Protein AF-A0AAE0GNF4-F1 (afdb_monomer)

Organism: NCBI:txid36881

Solvent-accessible surface area (backbone atoms only — not comparable to full-atom values): 17653 Å² total; per-residue (Å²): 91,49,76,37,57,42,90,90,81,60,50,78,76,44,74,46,75,64,83,35,59,54,69,28,56,73,31,73,40,87,87,81,60,30,36,34,39,32,9,52,62,24,28,38,35,37,24,39,71,68,63,48,96,100,38,68,60,40,78,76,46,75,44,81,45,94,27,28,16,41,15,29,55,25,67,38,73,96,74,46,28,41,31,45,22,10,51,64,9,40,42,38,36,30,38,56,53,53,71,73,76,72,91,66,98,71,76,98,83,71,84,74,88,76,75,74,83,82,57,66,47,78,66,42,78,74,45,76,43,78,55,100,37,35,16,46,8,16,35,42,56,47,95,68,47,38,38,36,39,33,16,53,80,9,38,36,37,32,23,42,81,88,66,47,78,73,44,69,32,81,52,91,28,32,15,52,24,36,65,29,68,66,87,78,69,90,66,63,77,64,88,44,42,36,40,39,30,14,50,61,13,31,40,35,34,25,34,68,84,73,45,48,75,63,50,76,46,78,54,99,37,35,21,49,15,26,44,27,66,35,83,42,74,60,82,94,62,34,27,33,40,36,39,44,36,18,45,77,10,36,42,37,33,28,40,32,56,62,78,72,62,68,78,78,88,70,82,89,77,95,66,88,79,68,65,78,39,82,75,49,72,48,70,55,93,24,38,21,64,48,55,46,46,49,54,95,61,31,38,37,37,46,33,71,64,82,45,77,45,80,46,68,76,70,68,96,84,76,129

pLDDT: mean 85.4, std 17.58, range [32.84, 98.44]

Structure (mmCIF, N/CA/C/O backbone):
data_AF-A0AAE0GNF4-F1
#
_entry.id   AF-A0AAE0GNF4-F1
#
loop_
_atom_site.group_PDB
_atom_site.id
_atom_site.type_symbol
_atom_site.label_atom_id
_atom_site.label_alt_id
_atom_site.label_comp_id
_atom_site.label_asym_id
_atom_site.label_entity_id
_atom_site.label_seq_id
_atom_site.pdbx_PDB_ins_code
_atom_site.Cartn_x
_atom_site.Cartn_y
_atom_site.Cartn_z
_atom_site.occupancy
_atom_site.B_iso_or_equiv
_atom_site.auth_seq_id
_atom_site.auth_comp_id
_atom_site.auth_asym_id
_atom_site.auth_atom_id
_atom_site.pdbx_PDB_model_num
ATOM 1 N N . ASN A 1 1 ? -19.184 4.276 1.973 1.00 85.12 1 ASN A N 1
ATOM 2 C CA . ASN A 1 1 ? -19.910 3.109 2.520 1.00 85.12 1 ASN A CA 1
ATOM 3 C C . ASN A 1 1 ? -18.983 1.917 2.549 1.00 85.12 1 ASN A C 1
ATOM 5 O O . ASN A 1 1 ? -18.191 1.770 1.628 1.00 85.12 1 ASN A O 1
ATOM 9 N N . VAL A 1 2 ? -19.100 1.092 3.582 1.00 88.81 2 VAL A N 1
ATOM 10 C CA . VAL A 1 2 ? -18.529 -0.257 3.648 1.00 88.81 2 VAL A CA 1
ATOM 11 C C . VAL A 1 2 ? -19.690 -1.231 3.549 1.00 88.81 2 VAL A C 1
ATOM 13 O O . VAL A 1 2 ? -20.709 -1.026 4.207 1.00 88.81 2 VAL A O 1
ATOM 16 N N . TYR A 1 3 ? -19.542 -2.252 2.714 1.00 89.81 3 TYR A N 1
ATOM 17 C CA . TYR A 1 3 ? -20.550 -3.281 2.495 1.00 89.81 3 TYR A CA 1
ATOM 18 C C . TYR A 1 3 ? -19.994 -4.628 2.940 1.00 89.81 3 TYR A C 1
ATOM 20 O O . TYR A 1 3 ? -18.835 -4.942 2.670 1.00 89.81 3 TYR A O 1
ATOM 28 N N . VAL A 1 4 ? -20.830 -5.412 3.607 1.00 87.50 4 VAL A N 1
ATOM 29 C CA . VAL A 1 4 ? -20.585 -6.817 3.912 1.00 87.50 4 VAL A CA 1
ATOM 30 C C . VAL A 1 4 ? -21.518 -7.620 3.028 1.00 87.50 4 VAL A C 1
ATOM 32 O O . VAL A 1 4 ? -22.735 -7.451 3.100 1.00 87.50 4 VAL A O 1
ATOM 35 N N . LEU A 1 5 ? -20.931 -8.454 2.178 1.00 88.62 5 LEU A N 1
ATOM 36 C CA . LEU A 1 5 ? -21.651 -9.262 1.205 1.00 88.62 5 LEU A CA 1
ATOM 37 C C . LEU A 1 5 ? -21.555 -10.739 1.587 1.00 88.62 5 LEU A C 1
ATOM 39 O O . LEU A 1 5 ? -20.514 -11.185 2.077 1.00 88.62 5 LEU A O 1
ATOM 43 N N . ALA A 1 6 ? -22.611 -11.502 1.330 1.00 84.25 6 ALA A N 1
ATOM 44 C CA . ALA A 1 6 ? -22.554 -12.952 1.366 1.00 84.25 6 ALA A CA 1
ATOM 45 C C . ALA A 1 6 ? -21.649 -13.451 0.233 1.00 84.25 6 ALA A C 1
ATOM 47 O O . ALA A 1 6 ? -21.806 -13.080 -0.928 1.00 84.25 6 ALA A O 1
ATOM 48 N N . ALA A 1 7 ? -20.681 -14.305 0.564 1.00 83.81 7 ALA A N 1
ATOM 49 C CA . ALA A 1 7 ? -19.730 -14.813 -0.424 1.00 83.81 7 ALA A CA 1
ATOM 50 C C . ALA A 1 7 ? -20.369 -15.774 -1.448 1.00 83.81 7 ALA A C 1
ATOM 52 O O . ALA A 1 7 ? -19.794 -15.988 -2.511 1.00 83.81 7 ALA A O 1
ATOM 53 N N . SER A 1 8 ? -21.525 -16.368 -1.129 1.00 91.06 8 SER A N 1
ATOM 54 C CA . SER A 1 8 ? -22.234 -17.344 -1.969 1.00 91.06 8 SER A CA 1
ATOM 55 C C . SER A 1 8 ? -22.909 -16.728 -3.192 1.00 91.06 8 SER A C 1
ATOM 57 O O . SER A 1 8 ? -22.922 -17.342 -4.255 1.00 91.06 8 SER A O 1
ATOM 59 N N . ASP A 1 9 ? -23.488 -15.543 -3.032 1.00 89.88 9 ASP A N 1
ATOM 60 C CA . ASP A 1 9 ? -24.414 -14.938 -3.999 1.00 89.88 9 ASP A CA 1
ATOM 61 C C . ASP A 1 9 ? -24.254 -13.415 -4.131 1.00 89.88 9 ASP A C 1
ATOM 63 O O . ASP A 1 9 ? -24.817 -12.818 -5.047 1.00 89.88 9 ASP A O 1
ATOM 67 N N . GLY A 1 10 ? -23.459 -12.781 -3.265 1.00 87.19 10 GLY A N 1
ATOM 68 C CA . GLY A 1 10 ? -23.243 -11.339 -3.264 1.00 87.19 10 GLY A CA 1
ATOM 69 C C . GLY A 1 10 ? -24.346 -10.528 -2.582 1.00 87.19 10 GLY A C 1
ATOM 70 O O . GLY A 1 10 ? -24.340 -9.304 -2.721 1.00 87.19 10 GLY A O 1
ATOM 71 N N . GLU A 1 11 ? -25.276 -11.150 -1.848 1.00 91.00 11 GLU A N 1
ATOM 72 C CA . GLU A 1 11 ? -26.312 -10.427 -1.102 1.00 91.00 11 GLU A CA 1
ATOM 73 C C . GLU A 1 11 ? -25.689 -9.467 -0.076 1.00 91.00 11 GLU A C 1
ATOM 75 O O . GLU A 1 11 ? -24.757 -9.821 0.646 1.00 91.00 11 GLU A O 1
ATOM 80 N N . VAL A 1 12 ? -26.214 -8.240 0.025 1.00 91.25 12 VAL A N 1
ATOM 81 C CA . VAL A 1 12 ? -25.773 -7.267 1.035 1.00 91.25 12 VAL A CA 1
ATOM 82 C C . VAL A 1 12 ? -26.329 -7.652 2.406 1.00 91.25 12 VAL A C 1
ATOM 84 O O . VAL A 1 12 ? -27.479 -7.363 2.720 1.00 91.25 12 VAL A O 1
ATOM 87 N N . LEU A 1 13 ? -25.482 -8.236 3.252 1.00 87.00 13 LEU A N 1
ATOM 88 C CA . LEU A 1 13 ? -25.828 -8.617 4.625 1.00 87.00 13 LEU A CA 1
ATOM 89 C C . LEU A 1 13 ? -25.869 -7.411 5.568 1.00 87.00 13 LEU A C 1
ATOM 91 O O . LEU A 1 13 ? -26.679 -7.348 6.491 1.00 87.00 13 LEU A O 1
ATOM 95 N N . TRP A 1 14 ? -24.956 -6.459 5.371 1.00 91.88 14 TRP A N 1
ATOM 96 C CA . TRP A 1 14 ? -24.857 -5.261 6.198 1.00 91.88 14 TRP A CA 1
ATOM 97 C C . TRP A 1 14 ? -24.121 -4.145 5.460 1.00 91.88 14 TRP A C 1
ATOM 99 O O . TRP A 1 14 ? -23.251 -4.396 4.625 1.00 91.88 14 TRP A O 1
ATOM 109 N N . ALA A 1 15 ? -24.441 -2.897 5.789 1.00 91.88 15 ALA A N 1
ATOM 110 C CA . ALA A 1 15 ? -23.739 -1.737 5.267 1.00 91.88 15 ALA A CA 1
ATOM 111 C C . ALA A 1 15 ? -23.530 -0.695 6.365 1.00 91.88 15 ALA A C 1
ATOM 113 O O . ALA A 1 15 ? -24.399 -0.480 7.209 1.00 91.88 15 ALA A O 1
ATOM 114 N N . TYR A 1 16 ? -22.384 -0.019 6.317 1.00 91.19 16 TYR A N 1
ATOM 115 C CA . TYR A 1 16 ? -22.036 1.041 7.253 1.00 91.19 16 TYR A CA 1
ATOM 116 C C . TYR A 1 16 ? -21.543 2.296 6.533 1.00 91.19 16 TYR A C 1
ATOM 118 O O . TYR A 1 16 ? -20.758 2.238 5.578 1.00 91.19 16 TYR A O 1
ATOM 126 N N . HIS A 1 17 ? -22.009 3.453 6.997 1.00 91.94 17 HIS A N 1
ATOM 127 C CA . HIS A 1 17 ? -21.649 4.753 6.448 1.00 91.94 17 HIS A CA 1
ATOM 128 C C . HIS A 1 17 ? -20.628 5.448 7.360 1.00 91.94 17 HIS A C 1
ATOM 130 O O . HIS A 1 17 ? -20.993 5.993 8.393 1.00 91.94 17 HIS A O 1
ATOM 136 N N . LEU A 1 18 ? -19.352 5.481 6.951 1.00 88.69 18 LEU A N 1
ATOM 137 C CA . LEU A 1 18 ? -18.243 6.124 7.686 1.00 88.69 18 LEU A CA 1
ATOM 138 C C . LEU A 1 18 ? -18.231 7.670 7.590 1.00 88.69 18 LEU A C 1
ATOM 140 O O . LEU A 1 18 ? -17.184 8.309 7.724 1.00 88.69 18 LEU A O 1
ATOM 144 N N . GLY A 1 19 ? -19.373 8.283 7.282 1.00 87.75 19 GLY A N 1
ATOM 145 C CA . GLY A 1 19 ? -19.544 9.737 7.198 1.00 87.75 19 GLY A CA 1
ATOM 146 C C . GLY A 1 19 ? -18.890 10.439 6.001 1.00 87.75 19 GLY A C 1
ATOM 147 O O . GLY A 1 19 ? -19.150 11.619 5.806 1.00 87.75 19 GLY A O 1
ATOM 148 N N . ASP A 1 20 ? -18.056 9.759 5.207 1.00 93.31 20 ASP A N 1
ATOM 149 C CA . ASP A 1 20 ? -17.430 10.302 3.991 1.00 93.31 20 ASP A CA 1
ATOM 150 C C . ASP A 1 20 ? -16.948 9.162 3.059 1.00 93.31 20 ASP A C 1
ATOM 152 O O . ASP A 1 20 ? -17.220 7.975 3.288 1.00 93.31 20 ASP A O 1
ATOM 156 N N . GLN A 1 21 ? -16.233 9.512 1.986 1.00 92.81 21 GLN A N 1
ATOM 157 C CA . GLN A 1 21 ? -15.635 8.593 1.027 1.00 92.81 21 GLN A CA 1
ATOM 158 C C . GLN A 1 21 ? -14.653 7.633 1.709 1.00 92.81 21 GLN A C 1
ATOM 160 O O . GLN A 1 21 ? -13.768 8.033 2.464 1.00 92.81 21 GLN A O 1
ATOM 165 N N . VAL A 1 22 ? -14.777 6.352 1.370 1.00 93.06 22 VAL A N 1
ATOM 166 C CA . VAL A 1 22 ? -13.847 5.294 1.773 1.00 93.06 22 VAL A CA 1
ATOM 167 C C . VAL A 1 22 ? -12.995 4.973 0.552 1.00 93.06 22 VAL A C 1
ATOM 169 O O . VAL A 1 22 ? -13.530 4.543 -0.470 1.00 93.06 22 VAL A O 1
ATOM 172 N N . LYS A 1 23 ? -11.693 5.262 0.629 1.00 91.00 23 LYS A N 1
ATOM 173 C CA . LYS A 1 23 ? -10.728 5.027 -0.463 1.00 91.00 23 LYS A CA 1
ATOM 174 C C . LYS A 1 23 ? -9.751 3.893 -0.168 1.00 91.00 23 LYS A C 1
ATOM 176 O O . LYS A 1 23 ? -9.223 3.298 -1.101 1.00 91.00 23 LYS A O 1
ATOM 181 N N . CYS A 1 24 ? -9.534 3.586 1.106 1.00 89.50 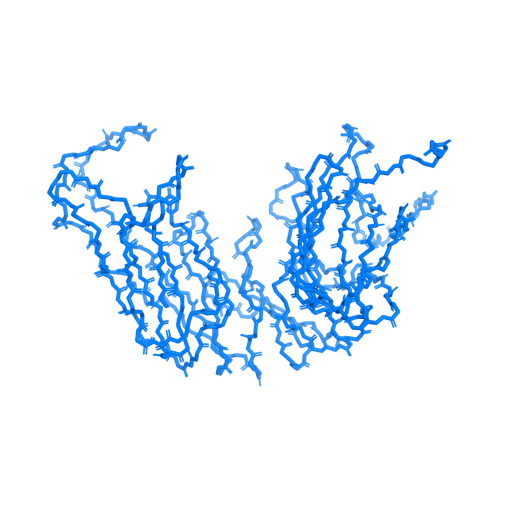24 CYS A N 1
ATOM 182 C CA . CYS A 1 24 ? -8.671 2.495 1.522 1.00 89.50 24 CYS A CA 1
ATOM 183 C C . CYS A 1 24 ? -9.333 1.132 1.286 1.00 89.50 24 CYS A C 1
ATOM 185 O O . CYS A 1 24 ? -10.561 1.010 1.324 1.00 89.50 24 CYS A O 1
ATOM 187 N N . SER A 1 25 ? -8.525 0.081 1.148 1.00 89.94 25 SER A N 1
ATOM 188 C CA . SER A 1 25 ? -9.035 -1.284 1.294 1.00 89.94 25 SER A CA 1
ATOM 189 C C . SER A 1 25 ? -9.292 -1.576 2.779 1.00 89.94 25 SER A C 1
ATOM 191 O O . SER A 1 25 ? -8.454 -1.211 3.610 1.00 89.94 25 SER A O 1
ATOM 193 N N . PRO A 1 26 ? -10.423 -2.210 3.139 1.00 91.25 26 PRO A N 1
ATOM 194 C CA . PRO A 1 26 ? -10.648 -2.659 4.507 1.00 91.25 26 PRO A CA 1
ATOM 195 C C . PRO A 1 26 ? -9.612 -3.721 4.891 1.00 91.25 26 PRO A C 1
ATOM 197 O O . PRO A 1 26 ? -9.236 -4.555 4.068 1.00 91.25 26 PRO A O 1
ATOM 200 N N . ALA A 1 27 ? -9.170 -3.700 6.144 1.00 92.50 27 ALA A N 1
ATOM 201 C CA . ALA A 1 27 ? -8.214 -4.655 6.686 1.00 92.50 27 ALA A CA 1
ATOM 202 C C . ALA A 1 27 ? -8.881 -5.456 7.813 1.00 92.50 27 ALA A C 1
ATOM 204 O O . ALA A 1 27 ? -9.557 -4.881 8.663 1.00 92.50 27 ALA A O 1
ATOM 205 N N . VAL A 1 28 ? -8.722 -6.778 7.817 1.00 90.56 28 VAL A N 1
ATOM 206 C CA . VAL A 1 28 ? -9.358 -7.655 8.811 1.00 90.56 28 VAL A CA 1
ATOM 207 C C . VAL A 1 28 ? -8.381 -7.938 9.947 1.00 90.56 28 VAL A C 1
ATOM 209 O O . VAL A 1 28 ? -7.271 -8.407 9.712 1.00 90.56 28 VAL A O 1
ATOM 212 N N . ASP A 1 29 ? -8.819 -7.657 11.168 1.00 86.94 29 ASP A N 1
ATOM 213 C CA . ASP A 1 29 ? -8.180 -8.067 12.408 1.00 86.94 29 ASP A CA 1
ATOM 214 C C . ASP A 1 29 ? -8.246 -9.605 12.511 1.00 86.94 29 ASP A C 1
ATOM 216 O O . ASP A 1 29 ? -9.339 -10.175 12.556 1.00 86.94 29 ASP A O 1
ATOM 220 N N . PRO A 1 30 ? -7.100 -10.292 12.542 1.00 81.62 30 PRO A N 1
ATOM 221 C CA . PRO A 1 30 ? -7.016 -11.750 12.572 1.00 81.62 30 PRO A CA 1
ATOM 222 C C . PRO A 1 30 ? -7.366 -12.379 13.929 1.00 81.62 30 PRO A C 1
ATOM 224 O O . PRO A 1 30 ? -7.608 -13.582 13.973 1.00 81.62 30 PRO A O 1
ATOM 227 N N . TRP A 1 31 ? -7.349 -11.618 15.029 1.00 83.25 31 TRP A N 1
ATOM 228 C CA . TRP A 1 31 ? -7.645 -12.127 16.373 1.00 83.25 31 TRP A CA 1
ATOM 229 C C . TRP A 1 31 ? -9.138 -12.054 16.655 1.00 83.25 31 TRP A C 1
ATOM 231 O O . TRP A 1 31 ? -9.737 -13.036 17.078 1.00 83.25 31 TRP A O 1
ATOM 241 N N . GLU A 1 32 ? -9.733 -10.889 16.398 1.00 81.19 32 GLU A N 1
ATOM 242 C CA . GLU A 1 32 ? -11.120 -10.599 16.778 1.00 81.19 32 GLU A CA 1
ATOM 243 C C . GLU A 1 32 ? -12.083 -10.591 15.575 1.00 81.19 32 GLU A C 1
ATOM 245 O O . GLU A 1 32 ? -13.295 -10.432 15.744 1.00 81.19 32 GLU A O 1
ATOM 250 N N . GLY A 1 33 ? -11.572 -10.727 14.344 1.00 85.06 33 GLY A N 1
ATOM 251 C CA . GLY A 1 33 ? -12.376 -10.715 13.115 1.00 85.06 33 GLY A CA 1
ATOM 252 C C . GLY A 1 33 ? -12.974 -9.345 12.769 1.00 85.06 33 GLY A C 1
ATOM 253 O O . GLY A 1 33 ? -13.933 -9.256 12.001 1.00 85.06 33 GLY A O 1
ATOM 254 N N . LEU A 1 34 ? -12.452 -8.269 13.360 1.00 90.00 34 LEU A N 1
ATOM 255 C CA . LEU A 1 34 ? -12.946 -6.910 13.155 1.00 90.00 34 LEU A CA 1
ATOM 256 C C . LEU A 1 34 ? -12.419 -6.305 11.859 1.00 90.00 34 LEU A C 1
ATOM 258 O O . LEU A 1 34 ? -11.249 -6.421 11.520 1.00 90.00 34 LEU A O 1
ATOM 262 N N . VAL A 1 35 ? -13.274 -5.586 11.148 1.00 92.56 35 VAL A N 1
ATOM 263 C CA . VAL A 1 35 ? -12.923 -4.907 9.904 1.00 92.56 35 VAL A CA 1
ATOM 264 C C . VAL A 1 35 ? -12.528 -3.468 10.203 1.00 92.56 35 VAL A C 1
ATOM 266 O O . VAL A 1 35 ? -13.359 -2.656 10.605 1.00 92.56 35 VAL A O 1
ATOM 269 N N . TRP A 1 36 ? -11.264 -3.144 9.969 1.00 94.25 36 TRP A N 1
ATOM 270 C CA . TRP A 1 36 ? -10.707 -1.807 10.104 1.00 94.25 36 TRP A CA 1
ATOM 271 C C . TRP A 1 36 ? -10.735 -1.071 8.771 1.00 94.25 36 TRP A C 1
ATOM 273 O O . TRP A 1 36 ? -10.286 -1.584 7.745 1.00 94.25 36 TRP A O 1
ATOM 283 N N . CYS A 1 37 ? -11.262 0.148 8.775 1.00 94.44 37 CYS A N 1
ATOM 284 C CA . CYS A 1 37 ? -11.392 0.953 7.567 1.00 94.44 37 CYS A CA 1
ATOM 285 C C . CYS A 1 37 ? -11.294 2.449 7.865 1.00 94.44 37 CYS A C 1
ATOM 287 O O . CYS A 1 37 ? -11.866 2.966 8.823 1.00 94.44 37 CYS A O 1
ATOM 289 N N . GLY A 1 38 ? -10.530 3.140 7.028 1.00 94.50 38 GLY A N 1
ATOM 290 C CA . GLY A 1 38 ? -10.354 4.581 7.059 1.00 94.50 38 GLY A CA 1
ATOM 291 C C . GLY A 1 38 ? -11.365 5.323 6.191 1.00 94.50 38 GLY A C 1
ATOM 292 O O . GLY A 1 38 ? -11.934 4.778 5.245 1.00 94.50 38 GLY A O 1
ATOM 293 N N . SER A 1 39 ? -11.569 6.597 6.504 1.00 94.88 39 SER A N 1
ATOM 294 C CA . SER A 1 39 ? -12.444 7.492 5.753 1.00 94.88 39 SER A CA 1
ATOM 295 C C . SER A 1 39 ? -11.764 8.828 5.474 1.00 94.88 39 SER A C 1
ATOM 297 O O . SER A 1 39 ? -10.887 9.290 6.215 1.00 94.88 39 SER A O 1
ATOM 299 N N . HIS A 1 40 ? -12.201 9.475 4.395 1.00 95.19 40 HIS A N 1
ATOM 300 C CA . HIS A 1 40 ? -11.815 10.842 4.071 1.00 95.19 40 HIS A CA 1
ATOM 301 C C . HIS A 1 40 ? -12.314 11.862 5.093 1.00 95.19 40 HIS A C 1
ATOM 303 O O . HIS A 1 40 ? -11.658 12.884 5.260 1.00 95.19 40 HIS A O 1
ATOM 309 N N . GLY A 1 41 ? -13.351 11.528 5.865 1.00 95.12 41 GLY A N 1
ATOM 310 C CA . GLY A 1 41 ? -13.885 12.324 6.970 1.00 95.12 41 GLY A CA 1
ATOM 311 C C . GLY A 1 41 ? -13.072 12.206 8.263 1.00 95.12 41 GLY A C 1
ATOM 312 O O . GLY A 1 41 ? -13.664 12.191 9.341 1.00 95.12 41 GLY A O 1
ATOM 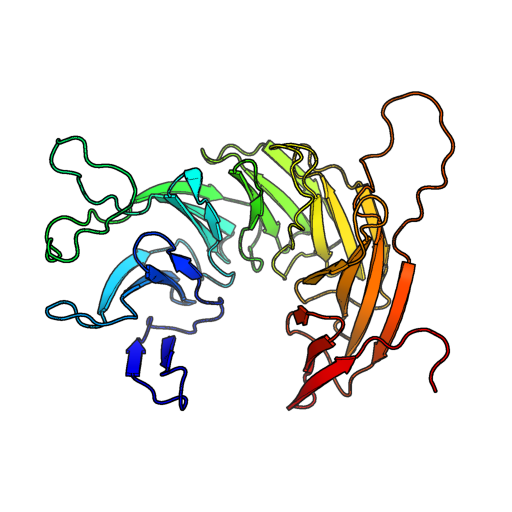313 N N . HIS A 1 42 ? -11.748 12.056 8.137 1.00 95.19 42 HIS A N 1
ATOM 314 C CA . HIS A 1 42 ? -10.743 12.109 9.209 1.00 95.19 42 HIS A CA 1
ATOM 315 C C . HIS A 1 42 ? -10.987 11.122 10.359 1.00 95.19 42 HIS A C 1
ATOM 317 O O . HIS A 1 42 ? -10.940 11.482 11.537 1.00 95.19 42 HIS A O 1
ATOM 323 N N . ARG A 1 43 ? -11.272 9.864 10.013 1.00 94.31 43 ARG A N 1
ATOM 324 C CA . ARG A 1 43 ? -11.507 8.807 10.997 1.00 94.31 43 ARG A CA 1
ATOM 325 C C . ARG A 1 43 ? -11.033 7.450 10.511 1.00 94.31 43 ARG A C 1
ATOM 327 O O . ARG A 1 43 ? -11.016 7.183 9.306 1.00 94.31 43 ARG A O 1
ATOM 334 N N . ILE A 1 44 ? -10.743 6.580 11.468 1.00 94.69 44 ILE A N 1
ATOM 335 C CA . ILE A 1 44 ? -10.686 5.135 11.270 1.00 94.69 44 ILE A CA 1
ATOM 336 C C . ILE A 1 44 ? -11.747 4.463 12.138 1.00 94.69 44 ILE A C 1
ATOM 338 O O . ILE A 1 44 ? -11.953 4.853 13.286 1.00 94.69 44 ILE A O 1
ATOM 342 N N . ALA A 1 45 ? -12.431 3.473 11.576 1.00 93.69 45 ALA A N 1
ATOM 343 C CA . ALA A 1 45 ? -13.462 2.707 12.255 1.00 93.69 45 ALA A CA 1
ATOM 344 C C . ALA A 1 45 ? -13.091 1.225 12.309 1.00 93.69 45 ALA A C 1
ATOM 346 O O . ALA A 1 45 ? -12.476 0.696 11.381 1.00 93.69 45 ALA A O 1
ATOM 347 N N . ALA A 1 46 ? -13.518 0.566 13.381 1.00 93.38 46 ALA A N 1
ATOM 348 C CA . ALA A 1 46 ? -13.432 -0.874 13.568 1.00 93.38 46 ALA A CA 1
ATOM 349 C C . ALA A 1 46 ? -14.848 -1.452 13.649 1.00 93.38 46 ALA A C 1
ATOM 351 O O . ALA A 1 46 ? -15.637 -1.111 14.536 1.00 93.38 46 ALA A O 1
ATOM 352 N N . LEU A 1 47 ? -15.176 -2.318 12.698 1.00 92.31 47 LEU A N 1
ATOM 353 C CA . LEU A 1 47 ? -16.518 -2.836 12.481 1.00 92.31 47 LEU A CA 1
ATOM 354 C C . LEU A 1 47 ? -16.564 -4.326 12.802 1.00 92.31 47 LEU A C 1
ATOM 356 O O . LEU A 1 47 ? -15.720 -5.098 12.355 1.00 92.31 47 LEU A O 1
ATOM 360 N N . ARG A 1 48 ? -17.604 -4.765 13.503 1.00 90.69 48 ARG A N 1
ATOM 361 C CA . ARG A 1 48 ? -17.992 -6.172 13.510 1.00 90.69 48 ARG A CA 1
ATOM 362 C C . ARG A 1 48 ? -18.794 -6.442 12.246 1.00 90.69 48 ARG A C 1
ATOM 364 O O . ARG A 1 48 ? -19.921 -5.967 12.131 1.00 90.69 48 ARG A O 1
ATOM 371 N N . ALA A 1 49 ? -18.195 -7.168 11.309 1.00 86.00 49 ALA A N 1
ATOM 372 C CA . ALA A 1 49 ? -18.816 -7.498 10.028 1.00 86.00 49 ALA A CA 1
ATOM 373 C C . ALA A 1 49 ? -19.543 -8.851 10.039 1.00 86.00 49 ALA A C 1
ATOM 375 O O . ALA A 1 49 ? -20.434 -9.071 9.226 1.00 86.00 49 ALA A O 1
ATOM 376 N N . THR A 1 50 ? -19.188 -9.745 10.962 1.00 84.38 50 THR A N 1
ATOM 377 C CA . THR A 1 50 ? -19.812 -11.059 11.134 1.00 84.38 50 THR A CA 1
ATOM 378 C C . THR A 1 50 ? -20.740 -11.046 12.349 1.00 84.38 50 THR A C 1
ATOM 380 O O . THR A 1 50 ? -20.268 -10.870 13.478 1.00 84.38 50 THR A O 1
ATOM 383 N N . PRO A 1 51 ? -22.059 -11.217 12.155 1.00 83.62 51 PRO A N 1
ATOM 384 C CA . PRO A 1 51 ? -22.988 -11.302 13.266 1.00 83.62 51 PRO A CA 1
ATOM 385 C C . PRO A 1 51 ? -22.888 -12.677 13.938 1.00 83.62 51 PRO A C 1
ATOM 387 O O . PRO A 1 51 ? -22.687 -13.697 13.282 1.00 83.62 51 PRO A O 1
ATOM 390 N N . SER A 1 52 ? -23.081 -12.719 15.252 1.00 83.31 52 SER A N 1
ATOM 391 C CA . SER A 1 52 ? -23.291 -13.952 16.019 1.00 83.31 52 SER A CA 1
ATOM 392 C C . SER A 1 52 ? -24.429 -13.753 17.029 1.00 83.31 52 SER A C 1
ATOM 394 O O . SER A 1 52 ? -24.840 -12.609 17.257 1.00 83.31 52 SER A O 1
ATOM 396 N N . PRO A 1 53 ? -25.020 -14.818 17.608 1.00 83.44 53 PRO A N 1
ATOM 397 C CA . PRO A 1 53 ? -26.117 -14.672 18.566 1.00 83.44 53 PRO A CA 1
ATOM 398 C C . PRO A 1 53 ? -25.759 -13.695 19.699 1.00 83.44 53 PRO A C 1
ATOM 400 O O . PRO A 1 53 ? -24.757 -13.863 20.388 1.00 83.44 53 PRO A O 1
ATOM 403 N N . GLY A 1 54 ? -26.553 -12.629 19.857 1.00 81.88 54 GLY A N 1
ATOM 404 C CA . GLY A 1 54 ? -26.298 -11.557 20.835 1.00 81.88 54 GLY A CA 1
ATOM 405 C C . GLY A 1 54 ? -25.220 -10.533 20.436 1.00 81.88 54 GLY A C 1
ATOM 406 O O . GLY A 1 54 ? -24.898 -9.641 21.219 1.00 81.88 54 GLY A O 1
ATOM 407 N N . ARG A 1 55 ? -24.661 -10.626 19.227 1.00 84.81 55 ARG A N 1
ATOM 408 C CA . ARG A 1 55 ? -23.610 -9.750 18.692 1.00 84.81 55 ARG A CA 1
ATOM 409 C C . ARG A 1 55 ? -23.905 -9.399 17.226 1.00 84.81 55 ARG A C 1
ATOM 411 O O . ARG A 1 55 ? -23.317 -10.003 16.331 1.00 84.81 55 ARG A O 1
ATOM 418 N N . PRO A 1 56 ? -24.790 -8.426 16.957 1.00 87.38 56 PRO A N 1
ATOM 419 C CA . PRO A 1 56 ? -25.072 -8.000 15.590 1.00 87.38 56 PRO A CA 1
ATOM 420 C C . PRO A 1 56 ? -23.859 -7.307 14.955 1.00 87.38 56 PRO A C 1
ATOM 422 O O . PRO A 1 56 ? -22.922 -6.900 15.653 1.00 87.38 56 PRO A O 1
ATOM 425 N N . CYS A 1 57 ? -23.905 -7.134 13.633 1.00 90.62 57 CYS A N 1
ATOM 426 C CA . CYS A 1 57 ? -22.978 -6.247 12.943 1.00 90.62 57 CYS A CA 1
ATOM 427 C C . CYS A 1 57 ? -23.110 -4.828 13.499 1.00 90.62 57 CYS A C 1
ATOM 429 O O . CYS A 1 57 ? -24.219 -4.317 13.670 1.00 90.62 57 CYS A O 1
ATOM 431 N N . ALA A 1 58 ? -21.981 -4.201 13.804 1.00 91.19 58 ALA A N 1
ATOM 432 C CA . ALA A 1 58 ? -21.954 -2.885 14.427 1.00 91.19 58 ALA A CA 1
ATOM 433 C C . ALA A 1 58 ? -20.597 -2.217 14.216 1.00 91.19 58 ALA A C 1
ATOM 435 O O . ALA A 1 58 ? -19.568 -2.890 14.146 1.00 91.19 58 ALA A O 1
ATOM 436 N N . CYS A 1 59 ? -20.581 -0.887 14.194 1.00 91.69 59 CYS A N 1
ATOM 437 C CA . CYS A 1 59 ? -19.352 -0.140 14.425 1.00 91.69 59 CYS A CA 1
ATOM 438 C C . CYS A 1 59 ? -19.045 -0.160 15.924 1.00 91.69 59 CYS A C 1
ATOM 440 O O . CYS A 1 59 ? -19.857 0.307 16.720 1.00 91.69 59 CYS A O 1
ATOM 442 N N . LEU A 1 60 ? -17.907 -0.742 16.311 1.00 91.31 60 LEU A N 1
ATOM 443 C CA . LEU A 1 60 ? -17.527 -0.870 17.720 1.00 91.31 60 LEU A CA 1
ATOM 444 C C . LEU A 1 60 ? -16.749 0.350 18.201 1.00 91.31 60 LEU A C 1
ATOM 446 O O . LEU A 1 60 ? -16.981 0.825 19.309 1.00 91.31 60 LEU A O 1
ATOM 450 N N . TRP A 1 61 ? -15.851 0.862 17.358 1.00 91.50 61 TRP A N 1
ATOM 451 C CA . TRP A 1 61 ? -15.025 2.019 17.678 1.00 91.50 61 TRP A CA 1
ATOM 452 C C . TRP A 1 61 ? -14.836 2.907 16.458 1.00 91.50 61 TRP A C 1
ATOM 454 O O . TRP A 1 61 ? -14.657 2.416 15.343 1.00 91.50 61 TRP A O 1
ATOM 464 N N . GLU A 1 62 ? -14.808 4.211 16.708 1.00 92.31 62 GLU A N 1
ATOM 465 C CA . GLU A 1 62 ? -14.310 5.217 15.779 1.00 92.31 62 GLU A CA 1
ATOM 466 C C . GLU A 1 62 ? -13.224 6.022 16.483 1.00 92.31 62 GLU A C 1
ATOM 468 O O . GLU A 1 62 ? -13.387 6.437 17.632 1.00 92.31 62 GLU A O 1
ATOM 473 N N . LEU A 1 63 ? -12.115 6.241 15.788 1.00 93.31 63 LEU A N 1
ATOM 474 C CA . LEU A 1 63 ? -11.009 7.052 16.270 1.00 93.31 63 LEU A CA 1
ATOM 475 C C . LEU A 1 63 ? -10.780 8.206 15.288 1.00 93.31 63 LEU A C 1
ATOM 477 O O . LEU A 1 63 ? -10.651 7.956 14.083 1.00 93.31 63 LEU A O 1
ATOM 481 N N . PRO A 1 64 ? -10.728 9.462 15.769 1.00 94.44 64 PRO A N 1
ATOM 482 C CA . PRO A 1 64 ? -10.407 10.596 14.919 1.00 94.44 64 PRO A CA 1
ATOM 483 C C . PRO A 1 64 ? -8.942 10.533 14.484 1.00 94.44 64 PRO A C 1
ATOM 485 O O . PRO A 1 64 ? -8.062 10.138 15.250 1.00 94.44 64 PRO A O 1
ATOM 488 N N . THR A 1 65 ? -8.673 10.964 13.258 1.00 95.06 65 THR A N 1
ATOM 489 C CA . THR A 1 65 ? -7.321 11.105 12.715 1.00 95.06 65 THR A CA 1
ATOM 490 C C . THR A 1 65 ? -7.047 12.567 12.374 1.00 95.06 65 THR A C 1
ATOM 492 O O . THR A 1 65 ? -7.957 13.349 12.118 1.00 95.06 65 THR A O 1
ATOM 495 N N . SER A 1 66 ? -5.775 12.967 12.338 1.00 92.81 66 SER A N 1
ATOM 496 C CA . SER A 1 66 ? -5.376 14.347 12.012 1.00 92.81 66 SER A CA 1
ATOM 497 C C . SER A 1 66 ? -5.521 14.711 10.523 1.00 92.81 66 SER A C 1
ATOM 499 O O . SER A 1 66 ? -5.247 15.843 10.134 1.00 92.81 66 SER A O 1
ATOM 501 N N . GLY A 1 67 ? -5.974 13.771 9.687 1.00 95.19 67 GLY A N 1
ATOM 502 C CA . GLY A 1 67 ? -6.287 13.973 8.273 1.00 95.19 67 GLY A CA 1
ATOM 503 C C . GLY A 1 67 ? -6.943 12.742 7.648 1.00 95.19 67 GLY A C 1
ATOM 504 O O . GLY A 1 67 ? -7.092 11.709 8.305 1.00 95.19 67 GLY A O 1
ATOM 505 N N . SER A 1 68 ? -7.329 12.846 6.375 1.00 96.69 68 SER A N 1
ATOM 506 C CA . SER A 1 68 ? -8.008 11.776 5.633 1.00 96.69 68 SER A CA 1
ATOM 507 C C . SER A 1 68 ? -7.174 10.498 5.576 1.00 96.69 68 SER A C 1
ATOM 509 O O . SER A 1 68 ? -5.979 10.547 5.279 1.00 96.69 68 SER A O 1
ATOM 511 N N . VAL A 1 69 ? -7.813 9.355 5.816 1.00 96.69 69 VAL A N 1
ATOM 512 C CA . VAL A 1 69 ? -7.180 8.041 5.673 1.00 96.69 69 VAL A CA 1
ATOM 513 C C . VAL A 1 69 ? -7.448 7.532 4.259 1.00 96.69 69 VAL A C 1
ATOM 515 O O . VAL A 1 69 ? -8.573 7.158 3.925 1.00 96.69 69 VAL A O 1
ATOM 518 N N . PHE A 1 70 ? -6.413 7.568 3.421 1.00 94.81 70 PHE A N 1
ATOM 519 C CA . PHE A 1 70 ? -6.479 7.112 2.030 1.00 94.81 70 PHE A CA 1
ATOM 520 C C . PHE A 1 70 ? -5.910 5.697 1.874 1.00 94.81 70 PHE A C 1
ATOM 522 O O . PHE A 1 70 ? -6.533 4.845 1.246 1.00 94.81 70 PHE A O 1
ATOM 529 N N . GLY A 1 71 ? -4.735 5.447 2.458 1.00 92.25 71 GLY A N 1
ATOM 530 C CA . GLY A 1 71 ? -4.057 4.155 2.399 1.00 92.25 71 GLY A CA 1
ATOM 531 C C . GLY A 1 71 ? -4.699 3.093 3.297 1.00 92.25 71 GLY A C 1
ATOM 532 O O . GLY A 1 71 ? -5.289 3.406 4.332 1.00 92.25 71 GLY A O 1
ATOM 533 N N . SER A 1 72 ? -4.573 1.824 2.904 1.00 94.06 72 SER A N 1
ATOM 534 C CA . SER A 1 72 ? -5.056 0.673 3.680 1.00 94.06 72 SER A CA 1
ATOM 535 C C . SER A 1 72 ? -4.318 0.539 5.021 1.00 94.06 72 SER A C 1
ATOM 537 O O . SER A 1 72 ? -3.092 0.678 5.032 1.00 94.06 72 SER A O 1
ATOM 539 N N . PRO A 1 73 ? -5.018 0.260 6.139 1.00 95.69 73 PRO A N 1
ATOM 540 C CA . PRO A 1 73 ? -4.373 -0.034 7.418 1.00 95.69 73 PRO A CA 1
ATOM 541 C C . PRO A 1 73 ? -3.488 -1.285 7.340 1.00 95.69 73 PRO A C 1
ATOM 543 O O . PRO A 1 73 ? -3.791 -2.211 6.587 1.00 95.69 73 PRO A O 1
ATOM 546 N N . ALA A 1 74 ? -2.428 -1.340 8.149 1.00 95.50 74 ALA A N 1
ATOM 547 C CA . ALA A 1 74 ? -1.528 -2.494 8.217 1.00 95.50 74 ALA A CA 1
ATOM 548 C C . ALA A 1 74 ? -1.419 -3.059 9.630 1.00 95.50 74 ALA A C 1
ATOM 550 O O . ALA A 1 74 ? -1.244 -2.308 10.584 1.00 95.50 74 ALA A O 1
ATOM 551 N N . PHE A 1 75 ? -1.481 -4.382 9.758 1.00 94.06 75 PHE A N 1
ATOM 552 C CA . PHE A 1 75 ? -1.404 -5.068 11.046 1.00 94.06 75 PHE A CA 1
ATOM 553 C C . PHE A 1 75 ? 0.012 -5.575 11.341 1.00 94.06 75 PHE A C 1
ATOM 555 O O . PHE A 1 75 ? 0.644 -6.201 10.492 1.00 94.06 75 PHE A O 1
ATOM 562 N N . ASP A 1 76 ? 0.484 -5.355 12.568 1.00 92.94 76 ASP A N 1
ATOM 563 C CA . ASP A 1 76 ? 1.606 -6.090 13.161 1.00 92.94 76 ASP A CA 1
ATOM 564 C C . ASP A 1 76 ? 1.038 -7.187 14.047 1.00 92.94 76 ASP A C 1
ATOM 566 O O . ASP A 1 76 ? 0.460 -6.920 15.107 1.00 92.94 76 ASP A O 1
ATOM 570 N N . TYR A 1 77 ? 1.193 -8.422 13.564 1.00 87.50 77 TYR A N 1
ATOM 571 C CA . TYR A 1 77 ? 0.591 -9.585 14.186 1.00 87.50 77 TYR A CA 1
ATOM 572 C C . TYR A 1 77 ? 1.143 -9.879 15.585 1.00 87.50 77 TYR A C 1
ATOM 574 O O . TYR A 1 77 ? 0.368 -9.900 16.543 1.00 87.50 77 TYR A O 1
ATOM 582 N N . PRO A 1 78 ? 2.465 -10.046 15.755 1.00 88.00 78 PRO A N 1
ATOM 583 C CA . PRO A 1 78 ? 3.043 -10.280 17.073 1.00 88.00 78 PRO A CA 1
ATOM 584 C C . PRO A 1 78 ? 2.704 -9.210 18.116 1.00 88.00 78 PRO A C 1
ATOM 586 O O . PRO A 1 78 ? 2.575 -9.537 19.293 1.00 88.00 78 PRO A O 1
ATOM 589 N N . ARG A 1 79 ? 2.566 -7.938 17.713 1.00 88.81 79 ARG A N 1
ATOM 590 C CA . ARG A 1 79 ? 2.324 -6.828 18.654 1.00 88.81 79 ARG A CA 1
ATOM 591 C C . ARG A 1 79 ? 0.859 -6.449 18.827 1.00 88.81 79 ARG A C 1
ATOM 593 O O . ARG A 1 79 ? 0.588 -5.557 19.624 1.00 88.81 79 ARG A O 1
ATOM 600 N N . ARG A 1 80 ? -0.066 -7.088 18.099 1.00 91.69 80 ARG A N 1
ATOM 601 C CA . ARG A 1 80 ? -1.496 -6.727 18.063 1.00 91.69 80 ARG A CA 1
ATOM 602 C C . ARG A 1 80 ? -1.697 -5.221 17.857 1.00 91.69 80 ARG A C 1
ATOM 604 O O . ARG A 1 80 ? -2.418 -4.562 18.602 1.00 91.69 80 ARG A O 1
ATOM 611 N N . ARG A 1 81 ? -1.032 -4.671 16.839 1.00 93.44 81 ARG A N 1
ATOM 612 C CA . ARG A 1 81 ? -1.143 -3.255 16.458 1.00 93.44 81 ARG A CA 1
ATOM 613 C C . ARG A 1 81 ? -1.700 -3.109 15.061 1.00 93.44 81 ARG A C 1
ATOM 615 O O . ARG A 1 81 ? -1.385 -3.909 14.183 1.00 93.44 81 ARG A O 1
ATOM 622 N N . VAL A 1 82 ? -2.447 -2.034 14.845 1.00 95.62 82 VAL A N 1
ATOM 623 C CA . VAL A 1 82 ? -2.779 -1.541 13.509 1.00 95.62 82 VAL A CA 1
ATOM 624 C C . VAL A 1 82 ? -2.122 -0.185 13.280 1.00 95.62 82 VAL A C 1
ATOM 626 O O . VAL A 1 82 ? -2.149 0.693 14.144 1.00 95.62 82 VAL A O 1
ATOM 629 N N . TYR A 1 83 ? -1.515 -0.020 12.110 1.00 97.19 83 TYR A N 1
ATOM 630 C CA . TYR A 1 83 ? -0.901 1.220 11.665 1.00 97.19 83 TYR A CA 1
ATOM 631 C C . TYR A 1 83 ? -1.745 1.880 10.590 1.00 97.19 83 TYR A C 1
ATOM 633 O O . TYR A 1 83 ? -2.252 1.222 9.678 1.00 97.19 83 TYR A O 1
ATOM 641 N N . VAL A 1 84 ? -1.861 3.200 10.685 1.00 97.25 84 VAL A N 1
ATOM 642 C CA . VAL A 1 84 ? -2.717 4.009 9.816 1.00 97.25 84 VAL A CA 1
ATOM 643 C C . VAL A 1 84 ? -1.954 5.250 9.403 1.00 97.25 84 VAL A C 1
ATOM 645 O O . VAL A 1 84 ? -1.403 5.940 10.258 1.00 97.25 84 VAL A O 1
ATOM 648 N N . ALA A 1 85 ? -1.944 5.551 8.108 1.00 97.31 85 ALA A N 1
ATOM 649 C CA . ALA A 1 85 ? -1.347 6.773 7.590 1.00 97.31 85 ALA A CA 1
ATOM 650 C C . ALA A 1 85 ? -2.414 7.729 7.046 1.00 97.31 85 ALA A C 1
ATOM 652 O O . ALA A 1 85 ? -3.465 7.298 6.564 1.00 97.31 85 ALA A O 1
ATOM 653 N N . THR A 1 86 ? -2.144 9.031 7.126 1.00 97.19 86 THR A N 1
ATOM 654 C CA . THR A 1 86 ? -3.076 10.078 6.697 1.00 97.19 86 THR A CA 1
ATOM 655 C C . THR A 1 86 ? -2.482 10.980 5.619 1.00 97.19 86 THR A C 1
ATOM 657 O O . THR A 1 86 ? -1.267 11.176 5.515 1.00 97.19 86 THR A O 1
ATOM 660 N N . LEU A 1 87 ? -3.360 11.633 4.855 1.00 96.75 87 LEU A N 1
ATOM 661 C CA . LEU A 1 87 ? -2.978 12.669 3.893 1.00 96.75 87 LEU A CA 1
ATOM 662 C C . LEU A 1 87 ? -2.434 13.947 4.558 1.00 96.75 87 LEU A C 1
ATOM 664 O O . LEU A 1 87 ? -1.858 14.782 3.872 1.00 96.75 87 LEU A O 1
ATOM 668 N N . ALA A 1 88 ? -2.558 14.090 5.882 1.00 96.44 88 ALA A N 1
ATOM 669 C CA . ALA A 1 88 ? -1.895 15.147 6.649 1.00 96.44 88 ALA A CA 1
ATOM 670 C C . ALA A 1 88 ? -0.457 14.770 7.067 1.00 96.44 88 ALA A C 1
ATOM 672 O O . ALA A 1 88 ? 0.186 15.517 7.802 1.00 96.44 88 ALA A O 1
ATOM 673 N N . GLY A 1 89 ? 0.040 13.607 6.630 1.00 95.75 89 GLY A N 1
ATOM 674 C CA . GLY A 1 89 ? 1.377 13.122 6.963 1.00 95.75 89 GLY A CA 1
ATOM 675 C C . GLY A 1 89 ? 1.486 12.551 8.377 1.00 95.75 89 GLY A C 1
ATOM 676 O O . GLY A 1 89 ? 2.577 12.534 8.936 1.00 95.75 89 GLY A O 1
ATOM 677 N N . ALA A 1 90 ? 0.387 12.098 8.987 1.00 97.12 90 ALA A N 1
ATOM 678 C CA . ALA A 1 90 ? 0.449 11.381 10.259 1.00 97.12 90 ALA A CA 1
ATOM 679 C C . ALA A 1 90 ? 0.527 9.867 10.033 1.00 97.12 90 ALA A C 1
ATOM 681 O O . ALA A 1 90 ? -0.184 9.335 9.186 1.00 97.12 90 ALA A O 1
ATOM 682 N N . LEU A 1 91 ? 1.357 9.187 10.822 1.00 98.00 91 LEU A N 1
ATOM 683 C CA . LEU A 1 91 ? 1.410 7.738 10.987 1.00 98.00 91 LEU A CA 1
ATOM 684 C C . LEU A 1 91 ? 1.035 7.419 12.435 1.00 98.00 91 LEU A C 1
ATOM 686 O O . LEU A 1 91 ? 1.741 7.816 13.364 1.00 98.00 91 LEU A O 1
ATOM 690 N N . LEU A 1 92 ? -0.076 6.719 12.619 1.00 97.75 92 LEU A N 1
ATOM 691 C CA . LEU A 1 92 ? -0.585 6.299 13.915 1.00 97.75 92 LEU A CA 1
ATOM 692 C C . LEU A 1 92 ? -0.290 4.819 14.117 1.00 97.75 92 LEU A C 1
ATOM 694 O O . LEU A 1 92 ? -0.445 4.030 13.185 1.00 97.75 92 LEU A O 1
ATOM 698 N N . ALA A 1 93 ? 0.062 4.452 15.343 1.00 97.25 93 ALA A N 1
ATOM 699 C CA . ALA A 1 93 ? 0.012 3.083 15.827 1.00 97.25 93 ALA A CA 1
ATOM 700 C C . ALA A 1 93 ? -1.085 2.964 16.872 1.00 97.25 93 ALA A C 1
ATOM 702 O O . ALA A 1 93 ? -1.121 3.731 17.835 1.00 97.25 93 ALA A O 1
ATOM 703 N N . ILE A 1 94 ? -1.973 2.001 16.675 1.00 95.56 94 ILE A N 1
ATOM 704 C CA . ILE A 1 94 ? -3.127 1.773 17.531 1.00 95.56 94 ILE A CA 1
ATOM 705 C C . ILE A 1 94 ? -2.984 0.370 18.112 1.00 95.56 94 ILE A C 1
ATOM 707 O O . ILE A 1 94 ? -2.950 -0.612 17.367 1.00 95.56 94 ILE A O 1
ATOM 711 N N . ASP A 1 95 ? -2.872 0.293 19.435 1.00 92.62 95 ASP A N 1
ATOM 712 C CA . ASP A 1 95 ? -2.908 -0.967 20.170 1.00 92.62 95 ASP A CA 1
ATOM 713 C C . ASP A 1 95 ? -4.334 -1.518 20.115 1.00 92.62 95 ASP A C 1
ATOM 715 O O . ASP A 1 95 ? -5.303 -0.823 20.445 1.00 92.62 95 ASP A O 1
ATOM 719 N N . LEU A 1 96 ? -4.462 -2.762 19.657 1.00 88.19 96 LEU A N 1
ATOM 720 C CA . LEU A 1 96 ? -5.746 -3.441 19.581 1.00 88.19 96 LEU A CA 1
ATOM 721 C C . LEU A 1 96 ? -6.167 -3.933 20.967 1.00 88.19 96 LEU A C 1
ATOM 723 O O . LEU A 1 96 ? -5.346 -4.282 21.817 1.00 88.19 96 LEU A O 1
ATOM 727 N N . ALA A 1 97 ? -7.479 -3.966 21.172 1.00 71.38 97 ALA A N 1
ATOM 728 C CA . ALA A 1 97 ? -8.102 -4.453 22.388 1.00 71.38 97 ALA A CA 1
ATOM 729 C C . ALA A 1 97 ? -7.653 -5.879 22.740 1.00 71.38 97 ALA A C 1
ATOM 731 O O . ALA A 1 97 ? -7.648 -6.763 21.885 1.00 71.38 97 ALA A O 1
ATOM 732 N N . MET A 1 98 ? -7.346 -6.118 24.015 1.00 63.28 98 MET A N 1
ATOM 733 C CA . MET A 1 98 ? -7.190 -7.465 24.568 1.00 63.28 98 MET A CA 1
ATOM 734 C C . MET A 1 98 ? -8.498 -7.859 25.263 1.00 63.28 98 MET A C 1
ATOM 736 O O . MET A 1 98 ? -9.051 -7.058 26.024 1.00 63.28 98 MET A O 1
ATOM 740 N N . GLN A 1 99 ? -8.972 -9.092 25.072 1.00 56.38 99 GLN A N 1
ATOM 741 C CA . GLN A 1 99 ? -9.832 -9.701 26.086 1.00 56.38 99 GLN A CA 1
ATOM 742 C C . GLN A 1 99 ? -8.981 -9.914 27.345 1.00 56.38 99 GLN A C 1
ATOM 744 O O . GLN A 1 99 ? -7.853 -10.400 27.261 1.00 56.38 99 GLN A O 1
ATOM 749 N N . ARG A 1 100 ? -9.481 -9.525 28.524 1.00 49.12 100 ARG A N 1
ATOM 750 C CA . ARG A 1 100 ? -8.859 -9.975 29.773 1.00 49.12 100 ARG A CA 1
ATOM 751 C C . ARG A 1 100 ? -9.141 -11.463 29.926 1.00 49.12 100 ARG A C 1
ATOM 753 O O . ARG A 1 100 ? -10.271 -11.829 30.259 1.00 49.12 100 ARG A O 1
ATOM 760 N N . ASP A 1 101 ? -8.111 -12.283 29.766 1.00 45.56 101 ASP A N 1
ATOM 761 C CA . ASP A 1 101 ? -8.125 -13.620 30.343 1.00 45.56 101 ASP A CA 1
ATOM 762 C C . ASP A 1 101 ? -8.321 -13.452 31.850 1.00 45.56 101 ASP A C 1
ATOM 764 O O . ASP A 1 101 ? -7.535 -12.802 32.548 1.00 45.56 101 ASP A O 1
ATOM 768 N N . HIS A 1 102 ? -9.435 -13.972 32.354 1.00 43.97 102 HIS A N 1
ATOM 769 C CA . HIS A 1 102 ? -9.593 -14.153 33.786 1.00 43.97 102 HIS A CA 1
ATOM 770 C C . HIS A 1 102 ? -8.536 -15.184 34.180 1.00 43.97 102 HIS A C 1
ATOM 772 O O . HIS A 1 102 ? -8.56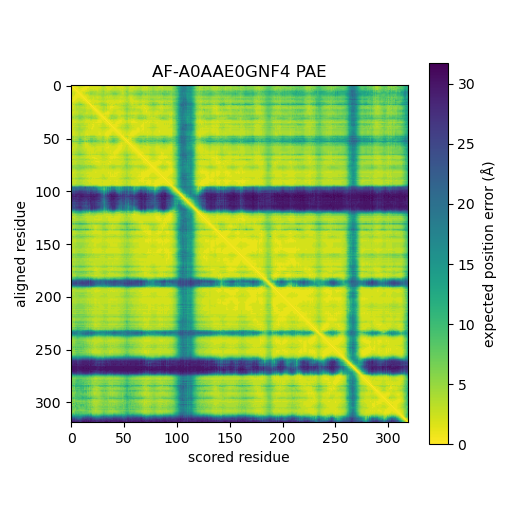7 -16.297 33.668 1.00 43.97 102 HIS A O 1
ATOM 778 N N . GLY A 1 103 ? -7.564 -14.779 35.003 1.00 40.94 103 GLY A N 1
ATOM 779 C CA . GLY A 1 103 ? -6.380 -15.576 35.327 1.00 40.94 103 GLY A CA 1
ATOM 780 C C . GLY A 1 103 ? -6.693 -17.055 35.564 1.00 40.94 103 GLY A C 1
ATOM 781 O O . GLY A 1 103 ? -7.404 -17.404 36.503 1.00 40.94 103 GLY A O 1
ATOM 782 N N . GLY A 1 104 ? -6.144 -17.901 34.700 1.00 36.50 104 GLY A N 1
ATOM 783 C CA . GLY A 1 104 ? -6.262 -19.350 34.753 1.00 36.50 104 GLY A CA 1
ATOM 784 C C . GLY A 1 104 ? -5.680 -19.943 33.479 1.00 36.50 104 GLY A C 1
ATOM 785 O O . GLY A 1 104 ? -6.193 -19.698 32.392 1.00 36.50 104 GLY A O 1
ATOM 786 N N . GLU A 1 105 ? -4.575 -20.672 33.614 1.00 42.81 105 GLU A N 1
ATOM 787 C CA . GLU A 1 105 ? -3.902 -21.387 32.531 1.00 42.81 105 GLU A CA 1
ATOM 788 C C . GLU A 1 105 ? -4.912 -22.163 31.673 1.00 42.81 105 GLU A C 1
ATOM 790 O O . GLU A 1 105 ? -5.470 -23.168 32.107 1.00 42.81 105 GLU A O 1
ATOM 795 N N . THR A 1 106 ? -5.132 -21.722 30.436 1.00 36.62 106 THR A N 1
ATOM 796 C CA . THR A 1 106 ? -5.745 -22.554 29.400 1.00 36.62 106 THR A CA 1
ATOM 797 C C . THR A 1 106 ? -4.987 -22.368 28.093 1.00 36.62 106 THR A C 1
ATOM 799 O O . THR A 1 106 ? -4.536 -21.281 27.737 1.00 36.62 106 THR A O 1
ATOM 802 N N . SER A 1 107 ? -4.732 -23.497 27.441 1.00 32.88 107 SER A N 1
ATOM 803 C CA . SER A 1 107 ? -3.878 -23.633 26.266 1.00 32.88 107 SER A CA 1
ATOM 804 C C . SER A 1 107 ? -4.351 -22.778 25.078 1.00 32.88 107 SER A C 1
ATOM 806 O O . SER A 1 107 ? -5.554 -22.574 24.909 1.00 32.88 107 SER A O 1
ATOM 808 N N . PRO A 1 108 ? -3.437 -22.341 24.189 1.00 37.53 108 PRO A N 1
ATOM 809 C CA . PRO A 1 108 ? -3.805 -21.577 23.004 1.00 37.53 108 PRO A CA 1
ATOM 810 C C . PRO A 1 108 ? -4.497 -22.510 22.000 1.00 37.53 108 PRO A C 1
ATOM 812 O O . PRO A 1 108 ? -3.839 -23.292 21.316 1.00 37.53 108 PRO A O 1
ATOM 815 N N . GLY A 1 109 ? -5.829 -22.476 21.933 1.00 33.62 109 GLY A N 1
ATOM 816 C CA . GLY A 1 109 ? -6.556 -23.315 20.974 1.00 33.62 109 GLY A CA 1
ATOM 817 C C . GLY A 1 109 ? -8.083 -23.296 21.016 1.00 33.62 109 GLY A C 1
ATOM 818 O O . GLY A 1 109 ? -8.695 -23.795 20.077 1.00 33.62 109 GLY A O 1
ATOM 819 N N . ALA A 1 110 ? -8.721 -22.713 22.030 1.00 32.84 110 ALA A N 1
ATOM 820 C CA . ALA A 1 110 ? -10.178 -22.622 22.081 1.00 32.84 110 ALA A CA 1
ATOM 821 C C . ALA A 1 110 ? -10.605 -21.174 22.334 1.00 32.84 110 ALA A C 1
ATOM 823 O O . ALA A 1 110 ? -10.440 -20.651 23.430 1.00 32.84 110 ALA A O 1
ATOM 824 N N . LEU A 1 111 ? -11.145 -20.522 21.302 1.00 40.28 111 LEU A N 1
ATOM 825 C CA . LEU A 1 111 ? -11.905 -19.288 21.473 1.00 40.28 111 LEU A CA 1
ATOM 826 C C . LEU A 1 111 ? -13.173 -19.641 22.249 1.00 40.28 111 LEU A C 1
ATOM 828 O O . LEU A 1 111 ? -14.073 -20.293 21.715 1.00 40.28 111 LEU A O 1
ATOM 832 N N . ASP A 1 112 ? -13.233 -19.231 23.510 1.00 34.22 112 ASP A N 1
ATOM 833 C CA . ASP A 1 112 ? -14.401 -19.440 24.352 1.00 34.22 112 ASP A CA 1
ATOM 834 C C . ASP A 1 112 ? -15.535 -18.517 23.863 1.00 34.22 112 ASP A C 1
ATOM 836 O O . ASP A 1 112 ? -15.623 -17.332 24.197 1.00 34.22 112 ASP A O 1
ATOM 840 N N . MET A 1 113 ? -16.402 -19.053 22.995 1.00 43.12 113 MET A N 1
ATOM 841 C CA . MET A 1 113 ? -17.484 -18.323 22.310 1.00 43.12 113 MET A CA 1
ATOM 842 C C . MET A 1 113 ? -18.613 -17.824 23.239 1.00 43.12 113 MET A C 1
ATOM 844 O O . MET A 1 113 ? -19.622 -17.306 22.758 1.00 43.12 113 MET A O 1
ATOM 848 N N . GLN A 1 114 ? -18.482 -17.946 24.563 1.00 36.69 114 GLN A N 1
ATOM 849 C CA . GLN A 1 114 ? -19.545 -17.628 25.527 1.00 36.69 114 GLN A CA 1
ATOM 850 C C . GLN A 1 114 ? -19.323 -16.338 26.334 1.00 36.69 114 GLN A C 1
ATOM 852 O O . GLN A 1 114 ? -20.241 -15.885 27.018 1.00 36.69 114 GLN A O 1
ATOM 857 N N . SER A 1 115 ? -18.181 -15.654 26.207 1.00 41.62 115 SER A N 1
ATOM 858 C CA . SER A 1 115 ? -17.916 -14.405 26.943 1.00 41.62 115 SER A CA 1
ATOM 859 C C . SER A 1 115 ? -18.510 -13.175 26.242 1.00 41.62 115 SER A C 1
ATOM 861 O O . SER A 1 115 ? -17.806 -12.368 25.639 1.00 41.62 115 SER A O 1
ATOM 863 N N . GLY A 1 116 ? -19.839 -13.032 26.260 1.00 41.56 116 GLY A N 1
ATOM 864 C CA . GLY A 1 116 ? -20.574 -11.909 25.664 1.00 41.56 116 GLY A CA 1
ATOM 865 C C . GLY A 1 116 ? -19.967 -10.532 25.967 1.00 41.56 116 GLY A C 1
ATOM 866 O O . GLY A 1 116 ? -20.0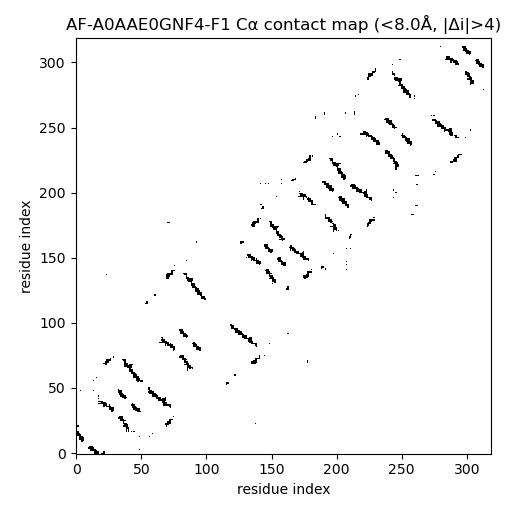22 -10.108 27.106 1.00 41.56 116 GLY A O 1
ATOM 867 N N . GLY A 1 117 ? -19.411 -9.865 24.942 1.00 45.75 117 GLY A N 1
ATOM 868 C CA . GLY A 1 117 ? -19.222 -8.416 24.702 1.00 45.75 117 GLY A CA 1
ATOM 869 C C . GLY A 1 117 ? -18.684 -7.462 25.786 1.00 45.75 117 GLY A C 1
ATOM 870 O O . GLY A 1 117 ? -18.276 -6.360 25.439 1.00 45.75 117 GLY A O 1
ATOM 871 N N . ALA A 1 118 ? -18.659 -7.840 27.058 1.00 45.88 118 ALA A N 1
ATOM 872 C CA . ALA A 1 118 ? -18.534 -6.955 28.212 1.00 45.88 118 ALA A CA 1
ATOM 873 C C . ALA A 1 118 ? -17.087 -6.787 28.712 1.00 45.88 118 ALA A C 1
ATOM 875 O O . ALA A 1 118 ? -16.867 -6.182 29.755 1.00 45.88 118 ALA A O 1
ATOM 876 N N . GLY A 1 119 ? -16.098 -7.306 27.976 1.00 56.94 119 GLY A N 1
ATOM 877 C CA . GLY A 1 119 ? -14.687 -7.297 28.387 1.00 56.94 119 GLY A CA 1
ATOM 878 C C . GLY A 1 119 ? -13.697 -6.773 27.346 1.00 56.94 119 GLY A C 1
ATOM 879 O O . GLY A 1 119 ? -12.496 -6.862 27.578 1.00 56.94 119 GLY A O 1
ATOM 880 N N . MET A 1 120 ? -14.166 -6.263 26.204 1.00 66.25 120 MET A N 1
ATOM 881 C CA . MET A 1 120 ? -13.287 -5.771 25.140 1.00 66.25 120 MET A CA 1
ATOM 882 C C . MET A 1 120 ? -12.863 -4.331 25.450 1.00 66.25 120 MET A C 1
ATOM 884 O O . MET A 1 120 ? -13.695 -3.423 25.437 1.00 66.25 120 MET A O 1
ATOM 888 N N . GLN A 1 121 ? -11.584 -4.117 25.758 1.00 75.88 121 GLN A N 1
ATOM 889 C CA . GLN A 1 121 ? -11.066 -2.769 26.000 1.00 75.88 121 GLN A CA 1
ATOM 890 C C . GLN A 1 121 ? -11.122 -1.930 24.712 1.00 75.88 121 GLN A C 1
ATOM 892 O O . GLN A 1 121 ? -11.049 -2.470 23.618 1.00 75.88 121 GLN A O 1
A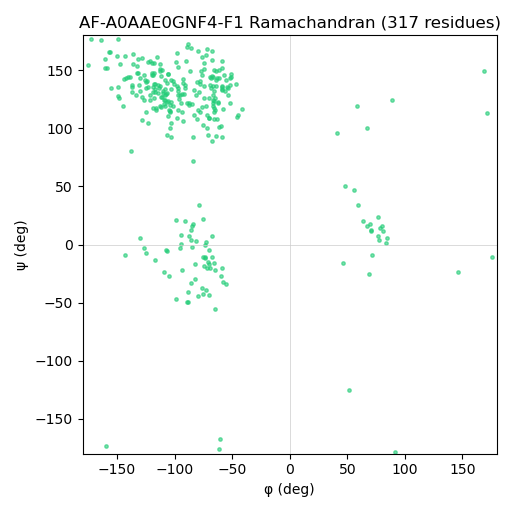TOM 897 N N . ALA A 1 122 ? -11.279 -0.609 24.803 1.00 83.81 122 ALA A N 1
ATOM 898 C CA . ALA A 1 122 ? -11.208 0.229 23.606 1.00 83.81 122 ALA A CA 1
ATOM 899 C C . ALA A 1 122 ? -9.769 0.253 23.049 1.00 83.81 122 ALA A C 1
ATOM 901 O O . ALA A 1 122 ? -8.826 0.278 23.846 1.00 83.81 122 ALA A O 1
ATOM 902 N N . PRO A 1 123 ? -9.583 0.274 21.716 1.00 89.88 123 PRO A N 1
ATOM 903 C CA . PRO A 1 123 ? -8.270 0.471 21.117 1.00 89.88 123 PRO A CA 1
ATOM 904 C C . PRO A 1 123 ? -7.705 1.839 21.508 1.00 89.88 123 PRO A C 1
ATOM 906 O O . PRO A 1 123 ? -8.439 2.829 21.588 1.00 89.88 123 PRO A O 1
ATOM 909 N N . THR A 1 124 ? -6.394 1.907 21.728 1.00 92.06 124 THR A N 1
ATOM 910 C CA . THR A 1 124 ? -5.711 3.138 22.152 1.00 92.06 124 THR A CA 1
ATOM 911 C C . THR A 1 124 ? -4.593 3.505 21.195 1.00 92.06 124 THR A C 1
ATOM 913 O O . THR A 1 124 ? -3.854 2.641 20.731 1.00 92.06 124 THR A O 1
ATOM 916 N N . VAL A 1 125 ? -4.429 4.800 20.920 1.00 95.00 125 VAL A N 1
ATOM 917 C CA . VAL A 1 125 ? -3.291 5.292 20.135 1.00 95.00 125 VAL A CA 1
ATOM 918 C C . VAL A 1 125 ? -2.024 5.145 20.977 1.00 95.00 125 VAL A C 1
ATOM 920 O O . VAL A 1 125 ? -1.836 5.871 21.950 1.00 95.00 125 VAL A O 1
ATOM 923 N N . ALA A 1 126 ? -1.163 4.203 20.598 1.00 95.56 126 ALA A N 1
ATOM 924 C CA . ALA A 1 126 ? 0.118 3.955 21.249 1.00 95.56 126 ALA A CA 1
ATOM 925 C C . ALA A 1 126 ? 1.096 5.105 20.979 1.00 95.56 126 ALA A C 1
ATOM 927 O O . ALA A 1 126 ? 1.805 5.568 21.872 1.00 95.56 126 ALA A O 1
ATOM 928 N N . TRP A 1 127 ? 1.130 5.574 19.729 1.00 97.25 127 TRP A N 1
ATOM 929 C CA . TRP A 1 127 ? 1.906 6.738 19.319 1.00 97.25 127 TRP A CA 1
ATOM 930 C C . TRP A 1 127 ? 1.404 7.317 17.994 1.00 97.25 127 TRP A C 1
ATOM 932 O O . TRP A 1 127 ? 0.789 6.633 17.177 1.00 97.25 127 TRP A O 1
ATOM 942 N N . GLU A 1 128 ? 1.743 8.587 17.765 1.00 97.44 128 GLU A N 1
ATOM 943 C CA . GLU A 1 128 ? 1.616 9.271 16.477 1.00 97.44 128 GLU A CA 1
ATOM 944 C C . GLU A 1 128 ? 2.980 9.846 16.070 1.00 97.44 128 GLU A C 1
ATOM 946 O O . GLU A 1 128 ? 3.747 10.373 16.892 1.00 97.44 128 GLU A O 1
ATOM 951 N N . ARG A 1 129 ? 3.299 9.734 14.780 1.00 97.88 129 ARG A N 1
ATOM 952 C CA . ARG A 1 129 ? 4.467 10.353 14.154 1.00 97.88 129 ARG A CA 1
ATOM 953 C C . ARG A 1 129 ? 4.048 11.163 12.949 1.00 97.88 129 ARG A C 1
ATOM 955 O O . ARG A 1 129 ? 3.125 10.787 12.239 1.00 97.88 129 ARG A O 1
ATOM 962 N N . ARG A 1 130 ? 4.756 12.266 12.714 1.00 96.75 130 ARG A N 1
ATOM 963 C CA . ARG A 1 130 ? 4.565 13.089 11.523 1.00 96.75 130 ARG A CA 1
ATOM 964 C C . ARG A 1 130 ? 5.717 12.904 10.554 1.00 96.75 130 ARG A C 1
ATOM 966 O O . ARG A 1 130 ? 6.879 12.994 10.946 1.00 96.75 130 ARG A O 1
ATOM 973 N N . VAL A 1 131 ? 5.367 12.655 9.302 1.00 95.56 131 VAL A N 1
ATOM 974 C CA . VAL A 1 131 ? 6.253 12.715 8.141 1.00 95.56 131 VAL A CA 1
ATOM 975 C C . VAL A 1 131 ? 6.087 14.067 7.441 1.00 95.56 131 VAL A C 1
ATOM 977 O O . VAL A 1 131 ? 5.141 14.808 7.705 1.00 95.56 131 VAL A O 1
ATOM 980 N N . SER A 1 132 ? 7.032 14.416 6.569 1.00 89.50 132 SER A N 1
ATOM 981 C CA . SER A 1 132 ? 7.098 15.726 5.906 1.00 89.50 132 SER A CA 1
ATOM 982 C C . SER A 1 132 ? 6.053 15.951 4.814 1.00 89.50 132 SER A C 1
ATOM 984 O O . SER A 1 132 ? 5.918 17.079 4.342 1.00 89.50 132 SER A O 1
ATOM 986 N N . ALA A 1 133 ? 5.324 14.913 4.399 1.00 95.88 133 ALA A N 1
ATOM 987 C CA . ALA A 1 133 ? 4.407 14.985 3.271 1.00 95.88 133 ALA A CA 1
ATOM 988 C C . ALA A 1 133 ? 3.213 14.027 3.413 1.00 95.88 133 ALA A C 1
ATOM 990 O O . ALA A 1 133 ? 3.275 13.071 4.190 1.00 95.88 133 ALA A O 1
ATOM 991 N N . PRO A 1 134 ? 2.131 14.253 2.643 1.00 95.88 134 PRO A N 1
ATOM 992 C CA . PRO A 1 134 ? 0.999 13.339 2.572 1.00 95.88 134 PRO A CA 1
ATOM 993 C C . PRO A 1 134 ? 1.406 11.893 2.269 1.00 95.88 134 PRO A C 1
ATOM 995 O O . PRO A 1 134 ? 2.206 11.628 1.364 1.00 95.88 134 PRO A O 1
ATOM 998 N N . ALA A 1 135 ? 0.779 10.954 2.974 1.00 94.69 135 ALA A N 1
ATOM 999 C CA . ALA A 1 135 ? 0.919 9.530 2.721 1.00 94.69 135 ALA A CA 1
ATOM 1000 C C . ALA A 1 135 ? -0.328 8.992 2.007 1.00 94.69 135 ALA A C 1
ATOM 1002 O O . ALA A 1 135 ? -1.364 8.749 2.625 1.00 94.69 135 ALA A O 1
ATOM 1003 N N . PHE A 1 136 ? -0.222 8.817 0.688 1.00 93.19 136 PHE A N 1
ATOM 1004 C CA . PHE A 1 136 ? -1.233 8.103 -0.103 1.00 93.19 136 PHE A CA 1
ATOM 1005 C C . PHE A 1 136 ? -1.029 6.587 -0.020 1.00 93.19 136 PHE A C 1
ATOM 1007 O O . PHE A 1 136 ? -1.994 5.827 -0.076 1.00 93.19 136 PHE A O 1
ATOM 1014 N N . SER A 1 137 ? 0.216 6.138 0.158 1.00 89.12 137 SER A N 1
ATOM 1015 C CA . SER A 1 137 ? 0.490 4.727 0.408 1.00 89.12 137 SER A CA 1
ATOM 1016 C C . SER A 1 137 ? -0.027 4.322 1.793 1.00 89.12 137 SER A C 1
ATOM 1018 O O . SER A 1 137 ? 0.123 5.057 2.771 1.00 89.12 137 SER A O 1
ATOM 1020 N N . GLY A 1 138 ? -0.656 3.148 1.882 1.00 92.50 138 GLY A N 1
ATOM 1021 C CA . GLY A 1 138 ? -0.882 2.516 3.182 1.00 92.50 138 GLY A CA 1
ATOM 1022 C C . GLY A 1 138 ? 0.461 2.096 3.790 1.00 92.50 138 GLY A C 1
ATOM 1023 O O . GLY A 1 138 ? 1.345 1.681 3.029 1.00 92.50 138 GLY A O 1
ATOM 1024 N N . PRO A 1 139 ? 0.642 2.187 5.122 1.00 96.56 139 PRO A N 1
ATOM 1025 C CA . PRO A 1 139 ? 1.842 1.663 5.766 1.00 96.56 139 PRO A CA 1
ATOM 1026 C C . PRO A 1 139 ? 1.986 0.163 5.482 1.00 96.56 139 PRO A C 1
ATOM 1028 O O . PRO A 1 139 ? 1.011 -0.514 5.167 1.00 96.56 139 PRO A O 1
ATOM 1031 N N . GLN A 1 140 ? 3.198 -0.370 5.594 1.00 96.38 140 GLN A N 1
ATOM 1032 C CA . GLN A 1 140 ? 3.471 -1.807 5.516 1.00 96.38 140 GLN A CA 1
ATOM 1033 C C . GLN A 1 140 ? 4.333 -2.229 6.699 1.00 96.38 140 GLN A C 1
ATOM 1035 O O . GLN A 1 140 ? 5.208 -1.479 7.124 1.00 96.38 140 GLN A O 1
ATOM 1040 N N . VAL A 1 141 ? 4.090 -3.424 7.231 1.00 95.06 141 VAL A N 1
ATOM 1041 C CA . VAL A 1 141 ? 4.859 -3.979 8.348 1.00 95.06 141 VAL A CA 1
ATOM 1042 C C . VAL A 1 141 ? 5.715 -5.114 7.814 1.00 95.06 141 VAL A C 1
ATOM 1044 O O . VAL A 1 141 ? 5.197 -6.046 7.201 1.00 95.06 141 VAL A O 1
ATOM 1047 N N . ASP A 1 142 ? 7.024 -5.033 8.024 1.00 93.06 142 ASP A N 1
ATOM 1048 C CA . ASP A 1 142 ? 7.931 -6.117 7.664 1.00 93.06 142 ASP A CA 1
ATOM 1049 C C . ASP A 1 142 ? 7.919 -7.247 8.718 1.00 93.06 142 ASP A C 1
ATOM 1051 O O . ASP A 1 142 ? 7.443 -7.050 9.838 1.00 93.06 142 ASP A O 1
ATOM 1055 N N . PRO A 1 143 ? 8.472 -8.437 8.419 1.00 89.12 143 PRO A N 1
ATOM 1056 C CA . PRO A 1 143 ? 8.500 -9.552 9.372 1.00 89.12 143 PRO A CA 1
ATOM 1057 C C . PRO A 1 143 ? 9.226 -9.261 10.699 1.00 89.12 143 PRO A C 1
ATOM 1059 O O . PRO A 1 143 ? 8.998 -9.953 11.688 1.00 89.12 143 PRO A O 1
ATOM 1062 N N . GLY A 1 144 ? 10.100 -8.250 10.742 1.00 88.56 144 GLY A N 1
ATOM 1063 C CA . GLY A 1 144 ? 10.766 -7.789 11.962 1.00 88.56 144 GLY A CA 1
ATOM 1064 C C . GLY A 1 144 ? 9.944 -6.788 12.785 1.00 88.56 144 GLY A C 1
ATOM 1065 O O . GLY A 1 144 ? 10.393 -6.368 13.854 1.00 88.56 144 GLY A O 1
ATOM 1066 N N . GLY A 1 145 ? 8.755 -6.398 12.317 1.00 91.62 145 GLY A N 1
ATOM 1067 C CA . GLY A 1 145 ? 7.904 -5.384 12.940 1.00 91.62 145 GLY A CA 1
ATOM 1068 C C . GLY A 1 145 ? 8.318 -3.944 12.639 1.00 91.62 145 GLY A C 1
ATOM 1069 O O . GLY A 1 145 ? 7.920 -3.028 13.359 1.00 91.62 145 GLY A O 1
ATOM 1070 N N . LYS A 1 146 ? 9.153 -3.722 11.619 1.00 94.75 146 LYS A N 1
ATOM 1071 C CA . LYS A 1 146 ? 9.459 -2.377 11.129 1.00 94.75 146 LYS A CA 1
ATOM 1072 C C . LYS A 1 146 ? 8.304 -1.888 10.264 1.00 94.75 146 LYS A C 1
ATOM 1074 O O . LYS A 1 146 ? 7.772 -2.639 9.451 1.00 94.75 146 LYS A O 1
ATOM 1079 N N . VAL A 1 147 ? 7.937 -0.622 10.426 1.00 97.31 147 VAL A N 1
ATOM 1080 C CA . VAL A 1 147 ? 6.807 0.000 9.731 1.00 97.31 147 VAL A CA 1
ATOM 1081 C C . VAL A 1 147 ? 7.335 0.915 8.639 1.00 97.31 147 VAL A C 1
ATOM 1083 O O . VAL A 1 147 ? 8.003 1.906 8.932 1.00 97.31 147 VAL A O 1
ATOM 1086 N N . LEU A 1 148 ? 7.038 0.592 7.387 1.00 97.94 148 LEU A N 1
ATOM 1087 C CA . LEU A 1 148 ? 7.458 1.347 6.216 1.00 97.94 148 LEU A CA 1
ATOM 1088 C C . LEU A 1 148 ? 6.316 2.211 5.681 1.00 97.94 148 LEU A C 1
ATOM 1090 O O . LEU A 1 148 ? 5.168 1.769 5.630 1.00 97.94 148 LEU A O 1
ATOM 1094 N N . LEU A 1 149 ? 6.644 3.431 5.253 1.00 98.12 149 LEU A N 1
ATOM 1095 C CA . LEU A 1 149 ? 5.683 4.383 4.701 1.00 98.12 149 LEU A CA 1
ATOM 1096 C C . LEU A 1 149 ? 6.296 5.219 3.574 1.00 98.12 149 LEU A C 1
ATOM 1098 O O . LEU A 1 149 ? 7.252 5.967 3.794 1.00 98.12 149 LEU A O 1
ATOM 1102 N N . GLY A 1 150 ? 5.722 5.117 2.375 1.00 97.44 150 GLY A N 1
ATOM 1103 C CA . GLY A 1 150 ? 6.095 5.931 1.219 1.00 97.44 150 GLY A CA 1
ATOM 1104 C C . GLY A 1 150 ? 5.260 7.208 1.129 1.00 97.44 150 GLY A C 1
ATOM 1105 O O . GLY A 1 150 ? 4.036 7.172 1.280 1.00 97.44 150 GLY A O 1
ATOM 1106 N N . CYS A 1 151 ? 5.916 8.336 0.877 1.00 97.06 151 CYS A N 1
ATOM 1107 C CA . CYS A 1 151 ? 5.280 9.650 0.830 1.00 97.06 151 CYS A CA 1
ATOM 1108 C C . CYS A 1 151 ? 5.354 10.279 -0.572 1.00 97.06 151 CYS A C 1
ATOM 1110 O O . CYS A 1 151 ? 6.172 9.904 -1.420 1.00 97.06 151 CYS A O 1
ATOM 1112 N N . VAL A 1 152 ? 4.495 11.270 -0.823 1.00 96.94 152 VAL A N 1
ATOM 1113 C CA . VAL A 1 152 ? 4.426 11.954 -2.132 1.00 96.94 152 VAL A CA 1
ATOM 1114 C C . VAL A 1 152 ? 5.627 12.848 -2.431 1.00 96.94 152 VAL A C 1
ATOM 1116 O O . VAL A 1 152 ? 5.830 13.223 -3.579 1.00 96.94 152 VAL A O 1
ATOM 1119 N N . ASP A 1 153 ? 6.435 13.177 -1.427 1.00 96.75 153 ASP A N 1
ATOM 1120 C CA . ASP A 1 153 ? 7.705 13.894 -1.581 1.00 96.75 153 ASP A CA 1
ATOM 1121 C C . ASP A 1 153 ? 8.867 12.971 -1.999 1.00 96.75 153 ASP A C 1
ATOM 1123 O O . ASP A 1 153 ? 10.003 13.422 -2.116 1.00 96.75 153 ASP A O 1
ATOM 1127 N N . GLY A 1 154 ? 8.587 11.684 -2.237 1.00 96.81 154 GLY A N 1
ATOM 1128 C CA . GLY A 1 154 ? 9.567 10.683 -2.657 1.00 96.81 154 GLY A CA 1
ATOM 1129 C C . GLY A 1 154 ? 10.364 10.069 -1.509 1.00 96.81 154 GLY A C 1
ATOM 1130 O O . GLY A 1 154 ? 11.209 9.208 -1.748 1.00 96.81 154 GLY A O 1
ATOM 1131 N N . TRP A 1 155 ? 10.095 10.448 -0.259 1.00 98.00 155 TRP A N 1
ATOM 1132 C CA . TRP A 1 155 ? 10.722 9.801 0.886 1.00 98.00 155 TRP A CA 1
ATOM 1133 C C . TRP A 1 155 ? 10.021 8.492 1.248 1.00 98.00 155 TRP A C 1
ATOM 1135 O O . TRP A 1 155 ? 8.811 8.440 1.487 1.00 98.00 155 TRP A O 1
ATOM 1145 N N . LEU A 1 156 ? 10.820 7.436 1.373 1.00 98.25 156 LEU A N 1
ATOM 1146 C CA . LEU A 1 156 ? 10.452 6.216 2.072 1.00 98.25 156 LEU A CA 1
ATOM 1147 C C . LEU A 1 156 ? 10.957 6.294 3.509 1.00 98.25 156 LEU A C 1
ATOM 1149 O O . LEU A 1 156 ? 12.156 6.438 3.739 1.00 98.25 156 LEU A O 1
ATOM 1153 N N . HIS A 1 157 ? 10.050 6.176 4.468 1.00 98.25 157 HIS A N 1
ATOM 1154 C CA . HIS A 1 157 ? 10.361 6.189 5.890 1.00 98.25 157 HIS A CA 1
ATOM 1155 C C . HIS A 1 157 ? 10.251 4.787 6.474 1.00 98.25 157 HIS A C 1
ATOM 1157 O O . HIS A 1 157 ? 9.368 4.025 6.083 1.00 98.25 157 HIS A O 1
ATOM 1163 N N . CYS A 1 158 ? 11.096 4.481 7.456 1.00 97.88 158 CYS A N 1
ATOM 1164 C CA . CYS A 1 158 ? 10.986 3.275 8.261 1.00 97.88 158 CYS A CA 1
ATOM 1165 C C . CYS A 1 158 ? 11.010 3.613 9.746 1.00 97.88 158 CYS A C 1
ATOM 1167 O O . CYS A 1 158 ? 11.946 4.241 10.246 1.00 97.88 158 CYS A O 1
ATOM 1169 N N . PHE A 1 159 ? 10.008 3.129 10.467 1.00 98.25 159 PHE A N 1
ATOM 1170 C CA . PHE A 1 159 ? 9.860 3.293 11.903 1.00 98.25 159 PHE A CA 1
ATOM 1171 C C . PHE A 1 159 ? 10.023 1.949 12.620 1.00 98.25 159 PHE A C 1
ATOM 1173 O O . PHE A 1 159 ? 9.708 0.890 12.079 1.00 98.25 159 PHE A O 1
ATOM 1180 N N . GLY A 1 160 ? 10.536 1.980 13.848 1.00 95.88 160 GLY A N 1
ATOM 1181 C CA . GLY A 1 160 ? 10.413 0.867 14.783 1.00 95.88 160 GLY A CA 1
ATOM 1182 C C . GLY A 1 160 ? 8.983 0.736 15.306 1.00 95.88 160 GLY A C 1
ATOM 1183 O O . GLY A 1 160 ? 8.173 1.654 15.164 1.00 95.88 160 GLY A O 1
ATOM 1184 N N . ALA A 1 161 ? 8.691 -0.382 15.967 1.00 91.62 161 ALA A N 1
ATOM 1185 C CA . ALA A 1 161 ? 7.373 -0.647 16.538 1.00 91.62 161 ALA A CA 1
ATOM 1186 C C . ALA A 1 161 ? 6.941 0.404 17.577 1.00 91.62 161 ALA A C 1
ATOM 1188 O O . ALA A 1 161 ? 5.753 0.653 17.753 1.00 91.62 161 ALA A O 1
ATOM 1189 N N . GLU A 1 162 ? 7.895 1.051 18.244 1.00 94.62 162 GLU A N 1
ATOM 1190 C CA . GLU A 1 162 ? 7.708 2.114 19.239 1.00 94.62 162 GLU A CA 1
ATOM 1191 C C . GLU A 1 162 ? 7.627 3.517 18.596 1.00 94.62 162 GLU A C 1
ATOM 1193 O O . GLU A 1 162 ? 7.646 4.538 19.284 1.00 94.62 162 GLU A O 1
ATOM 1198 N N . GLY A 1 163 ? 7.581 3.589 17.262 1.00 96.44 163 GLY A N 1
ATOM 1199 C CA . GLY A 1 163 ? 7.475 4.837 16.507 1.00 96.44 163 GLY A CA 1
ATOM 1200 C C . GLY A 1 163 ? 8.792 5.601 16.386 1.00 96.44 163 GLY A C 1
ATOM 1201 O O . GLY A 1 163 ? 8.792 6.779 16.035 1.00 96.44 163 GLY A O 1
ATOM 1202 N N . THR A 1 164 ? 9.930 4.984 16.696 1.00 97.62 164 THR A N 1
ATOM 1203 C CA . THR A 1 164 ? 11.251 5.593 16.489 1.00 97.62 164 THR A CA 1
ATOM 1204 C C . THR A 1 164 ? 11.607 5.571 15.003 1.00 97.62 164 THR A C 1
ATOM 1206 O O . THR A 1 164 ? 11.559 4.518 14.373 1.00 97.62 164 THR A O 1
ATOM 1209 N N . LEU A 1 165 ? 11.952 6.719 14.413 1.00 98.25 165 LEU A N 1
ATOM 1210 C CA . LEU A 1 165 ? 12.439 6.760 13.029 1.00 98.25 165 LEU A CA 1
ATOM 1211 C C . LEU A 1 165 ? 13.798 6.047 12.963 1.00 98.25 165 LEU A C 1
ATOM 1213 O O . LEU A 1 165 ? 14.740 6.471 13.628 1.00 98.25 165 LEU A O 1
ATOM 1217 N N . ARG A 1 166 ? 13.892 4.972 12.175 1.00 97.75 166 ARG A N 1
ATOM 1218 C CA . ARG A 1 166 ? 15.125 4.187 12.004 1.00 97.75 166 ARG A CA 1
ATOM 1219 C C . ARG A 1 166 ? 15.975 4.719 10.863 1.00 97.75 166 ARG A C 1
ATOM 1221 O O . ARG A 1 166 ? 17.165 4.950 11.032 1.00 97.75 166 ARG A O 1
ATOM 1228 N N . TRP A 1 167 ? 15.348 4.918 9.712 1.00 98.19 167 TRP A N 1
ATOM 1229 C CA . TRP A 1 167 ? 15.990 5.456 8.522 1.00 98.19 167 TRP A CA 1
ATOM 1230 C C . TRP A 1 167 ? 14.948 6.088 7.602 1.00 98.19 167 TRP A C 1
ATOM 1232 O O . TRP A 1 167 ? 13.736 5.888 7.748 1.00 98.19 167 TRP A O 1
ATOM 1242 N N . ARG A 1 168 ? 15.445 6.869 6.644 1.00 98.00 168 ARG A N 1
ATOM 1243 C CA . ARG A 1 168 ? 14.673 7.362 5.508 1.00 98.00 168 ARG A CA 1
ATOM 1244 C C . ARG A 1 168 ? 15.529 7.326 4.249 1.00 98.00 168 ARG A C 1
ATOM 1246 O O . ARG A 1 168 ? 16.719 7.632 4.310 1.00 98.00 168 ARG A O 1
ATOM 1253 N N . THR A 1 169 ? 14.901 7.016 3.126 1.00 98.44 169 THR A N 1
ATOM 1254 C CA . THR A 1 169 ? 15.560 6.914 1.824 1.00 98.44 169 THR A CA 1
ATOM 1255 C C . THR A 1 169 ? 14.826 7.794 0.832 1.00 98.44 169 THR A C 1
ATOM 1257 O O . THR A 1 169 ? 13.617 7.650 0.656 1.00 98.44 169 THR A O 1
ATOM 1260 N N . LEU A 1 170 ? 15.553 8.716 0.201 1.00 98.19 170 LEU A N 1
ATOM 1261 C CA . LEU A 1 170 ? 15.007 9.540 -0.870 1.00 98.19 170 LEU A CA 1
ATOM 1262 C C . LEU A 1 170 ? 15.001 8.722 -2.162 1.00 98.19 170 LEU A C 1
ATOM 1264 O O . LEU A 1 170 ? 16.057 8.323 -2.659 1.00 98.19 170 LEU A O 1
ATOM 1268 N N . LEU A 1 171 ? 13.808 8.460 -2.682 1.00 97.62 171 LEU A N 1
ATOM 1269 C CA . LEU A 1 171 ? 13.605 7.874 -4.001 1.00 97.62 171 LEU A CA 1
ATOM 1270 C C . LEU A 1 171 ? 13.599 8.986 -5.061 1.00 97.62 171 LEU A C 1
ATOM 1272 O O . LEU A 1 171 ? 13.575 10.172 -4.738 1.00 97.62 171 LEU A O 1
ATOM 1276 N N . GLY A 1 172 ? 13.643 8.614 -6.340 1.00 96.12 172 GLY A N 1
ATOM 1277 C CA . GLY A 1 172 ? 13.681 9.585 -7.439 1.00 96.12 172 GLY A CA 1
ATOM 1278 C C . GLY A 1 172 ? 12.341 10.269 -7.727 1.00 96.12 172 GLY A C 1
ATOM 1279 O O . GLY A 1 172 ? 12.316 11.259 -8.455 1.00 96.12 172 GLY A O 1
ATOM 1280 N N . GLY A 1 173 ? 11.234 9.796 -7.144 1.00 96.56 173 GLY A N 1
ATOM 1281 C CA . GLY A 1 173 ? 9.931 10.424 -7.320 1.00 96.56 173 GLY A CA 1
ATOM 1282 C C . GLY A 1 173 ? 8.867 10.000 -6.307 1.00 96.56 173 GLY A C 1
ATOM 1283 O O . GLY A 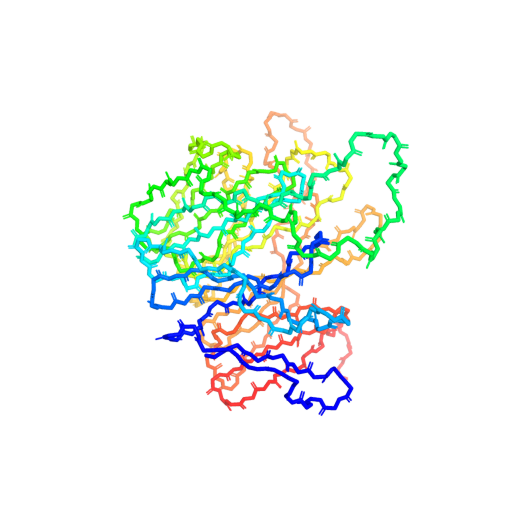1 173 ? 9.108 9.125 -5.474 1.00 96.56 173 GLY A O 1
ATOM 1284 N N . PRO A 1 174 ? 7.677 10.623 -6.384 1.00 97.38 174 PRO A N 1
ATOM 1285 C CA . PRO A 1 174 ? 6.576 10.398 -5.451 1.00 97.38 174 PRO A CA 1
ATOM 1286 C C . PRO A 1 174 ? 6.140 8.933 -5.327 1.00 97.38 174 PRO A C 1
ATOM 1288 O O . PRO A 1 174 ? 5.999 8.236 -6.338 1.00 97.38 174 PRO A O 1
ATOM 1291 N N . VAL A 1 175 ? 5.803 8.509 -4.105 1.00 97.00 175 VAL A N 1
ATOM 1292 C CA . VAL A 1 175 ? 5.207 7.195 -3.822 1.00 97.00 175 VAL A CA 1
ATOM 1293 C C . VAL A 1 175 ? 3.722 7.361 -3.512 1.00 97.00 175 VAL A C 1
ATOM 1295 O O . VAL A 1 175 ? 3.346 7.917 -2.480 1.00 97.00 175 VAL A O 1
ATOM 1298 N N . PHE A 1 176 ? 2.867 6.881 -4.416 1.00 94.31 176 PHE A N 1
ATOM 1299 C CA . PHE A 1 176 ? 1.406 6.946 -4.259 1.00 94.31 176 PHE A CA 1
ATOM 1300 C C . PHE A 1 176 ? 0.775 5.607 -3.881 1.00 94.31 176 PHE A C 1
ATOM 1302 O O . PHE A 1 176 ? -0.281 5.588 -3.254 1.00 94.31 176 PHE A O 1
ATOM 1309 N N . ALA A 1 177 ? 1.410 4.501 -4.260 1.00 92.25 177 ALA A N 1
ATOM 1310 C CA . ALA A 1 177 ? 0.881 3.166 -4.046 1.00 92.25 177 ALA A CA 1
ATOM 1311 C C . ALA A 1 177 ? 1.459 2.514 -2.781 1.00 92.25 177 ALA A C 1
ATOM 1313 O O . ALA A 1 177 ? 2.589 2.827 -2.394 1.00 92.25 177 ALA A O 1
ATOM 1314 N N . PRO A 1 178 ? 0.723 1.581 -2.148 1.00 92.00 178 PRO A N 1
ATOM 1315 C CA . PRO A 1 178 ? 1.285 0.679 -1.148 1.00 92.00 178 PRO A CA 1
ATOM 1316 C C . PRO A 1 178 ? 2.549 -0.036 -1.646 1.00 92.00 178 PRO A C 1
ATOM 1318 O O . PRO A 1 178 ? 2.672 -0.368 -2.827 1.00 92.00 178 PRO A O 1
ATOM 1321 N N . LEU A 1 179 ? 3.477 -0.293 -0.723 1.00 95.69 179 LEU A N 1
ATOM 1322 C CA . LEU A 1 179 ? 4.660 -1.113 -0.974 1.00 95.69 179 LEU A CA 1
ATOM 1323 C C . LEU A 1 179 ? 4.284 -2.602 -0.990 1.00 95.69 179 LEU A C 1
ATOM 1325 O O . LEU A 1 179 ? 3.270 -2.992 -0.415 1.00 95.69 179 LEU A O 1
ATOM 1329 N N . CYS A 1 180 ? 5.140 -3.444 -1.570 1.00 95.25 180 CYS A N 1
ATOM 1330 C CA . CYS A 1 180 ? 5.032 -4.900 -1.453 1.00 95.25 180 CYS A CA 1
ATOM 1331 C C . CYS A 1 180 ? 6.270 -5.465 -0.749 1.00 95.25 180 CYS A C 1
ATOM 1333 O O . CYS A 1 180 ? 7.392 -5.213 -1.182 1.00 95.25 180 CYS A O 1
ATOM 1335 N N . ILE A 1 181 ? 6.081 -6.234 0.324 1.00 93.69 181 ILE A N 1
ATOM 1336 C CA . ILE A 1 181 ? 7.167 -6.920 1.038 1.00 93.69 181 ILE A CA 1
ATOM 1337 C C . ILE A 1 181 ? 7.073 -8.419 0.710 1.00 93.69 181 ILE A C 1
ATOM 1339 O O . ILE A 1 181 ? 6.285 -9.126 1.343 1.00 93.69 181 ILE A O 1
ATOM 1343 N N . PRO A 1 182 ? 7.807 -8.928 -0.302 1.00 90.38 182 PRO A N 1
ATOM 1344 C CA . PRO A 1 182 ? 7.791 -10.346 -0.639 1.00 90.38 182 PRO A CA 1
ATOM 1345 C C . PRO A 1 182 ? 8.346 -11.209 0.497 1.00 90.38 182 PRO A C 1
ATOM 1347 O O . PRO A 1 182 ? 9.359 -10.893 1.124 1.00 90.38 182 PRO A O 1
ATOM 1350 N N . TRP A 1 183 ? 7.728 -12.371 0.704 1.00 81.62 183 TRP A N 1
ATOM 1351 C CA . TRP A 1 183 ? 8.251 -13.383 1.615 1.00 81.62 183 TRP A CA 1
ATOM 1352 C C . TRP A 1 183 ? 9.575 -13.955 1.085 1.00 81.62 183 TRP A C 1
ATOM 1354 O O . TRP A 1 183 ? 9.627 -14.524 -0.009 1.00 81.62 183 TRP A O 1
ATOM 1364 N N . ARG A 1 184 ? 10.651 -13.838 1.876 1.00 77.31 184 ARG A N 1
ATOM 1365 C CA . ARG A 1 184 ? 11.970 -14.423 1.555 1.00 77.31 184 ARG A CA 1
ATOM 1366 C C . ARG A 1 184 ? 12.211 -15.796 2.177 1.00 77.31 184 ARG A C 1
ATOM 1368 O O . ARG A 1 184 ? 13.274 -16.357 1.941 1.00 77.31 184 ARG A O 1
ATOM 1375 N N . GLY A 1 185 ? 11.237 -16.331 2.917 1.00 64.44 185 GLY A N 1
ATOM 1376 C CA . GLY A 1 185 ? 11.186 -17.661 3.536 1.00 64.44 185 GLY A CA 1
ATOM 1377 C C . GLY A 1 185 ? 12.289 -18.034 4.517 1.00 64.44 185 GLY A C 1
ATOM 1378 O O . GLY A 1 185 ? 13.451 -18.149 4.146 1.00 64.44 185 GLY A O 1
ATOM 1379 N N . GLY A 1 186 ? 11.877 -18.304 5.761 1.00 57.16 186 GLY A N 1
ATOM 1380 C CA . GLY A 1 186 ? 12.635 -19.005 6.808 1.00 57.16 186 GLY A CA 1
ATOM 1381 C C . GLY A 1 186 ? 13.852 -18.271 7.377 1.00 57.16 186 GLY A C 1
ATOM 1382 O O . GLY A 1 186 ? 14.224 -18.517 8.521 1.00 57.16 186 GLY A O 1
ATOM 1383 N N . ARG A 1 187 ? 14.457 -17.353 6.619 1.00 56.44 187 ARG A N 1
ATOM 1384 C CA . ARG A 1 187 ? 15.445 -16.403 7.126 1.00 56.44 187 ARG A CA 1
ATOM 1385 C C . ARG A 1 187 ? 14.714 -15.504 8.125 1.00 56.44 187 ARG A C 1
ATOM 1387 O O . ARG A 1 187 ? 13.631 -15.010 7.817 1.00 56.44 187 ARG A O 1
ATOM 1394 N N . GLY A 1 188 ? 15.242 -15.412 9.344 1.00 54.19 188 GLY A N 1
ATOM 1395 C CA . GLY A 1 188 ? 14.632 -14.673 10.450 1.00 54.19 188 GLY A CA 1
ATOM 1396 C C . GLY A 1 188 ? 14.459 -13.173 10.158 1.00 54.19 188 GLY A C 1
ATOM 1397 O O . GLY A 1 188 ? 14.596 -12.736 9.019 1.00 54.19 188 GLY A O 1
ATOM 1398 N N . PRO A 1 189 ? 14.158 -12.349 11.173 1.00 56.19 189 PRO A N 1
ATOM 1399 C CA . PRO A 1 189 ? 14.019 -10.905 10.998 1.00 56.19 189 PRO A CA 1
ATOM 1400 C C . PRO A 1 189 ? 15.361 -10.280 10.569 1.00 56.19 189 PRO A C 1
ATOM 1402 O O . PRO A 1 189 ? 16.204 -9.964 11.402 1.00 56.19 189 PRO A O 1
ATOM 1405 N N . GLY A 1 190 ? 15.563 -10.150 9.260 1.00 63.44 190 GLY A N 1
ATOM 1406 C CA . GLY A 1 190 ? 16.754 -9.599 8.615 1.00 63.44 190 GLY A CA 1
ATOM 1407 C C . GLY A 1 190 ? 16.719 -9.866 7.106 1.00 63.44 190 GLY A C 1
ATOM 1408 O O . GLY A 1 190 ? 16.119 -10.845 6.666 1.00 63.44 190 GLY A O 1
ATOM 1409 N N . ASP A 1 191 ? 17.301 -8.976 6.306 1.00 70.81 191 ASP A N 1
ATOM 1410 C CA . ASP A 1 191 ? 17.359 -9.044 4.834 1.00 70.81 191 ASP A CA 1
ATOM 1411 C C . ASP A 1 191 ? 15.997 -8.968 4.120 1.00 70.81 191 ASP A C 1
ATOM 1413 O O . ASP A 1 191 ? 15.864 -9.381 2.962 1.00 70.81 191 ASP A O 1
ATOM 1417 N N . SER A 1 192 ? 14.957 -8.445 4.774 1.00 87.69 192 SER A N 1
ATOM 1418 C CA . SER A 1 192 ? 13.668 -8.223 4.111 1.00 87.69 192 SER A CA 1
ATOM 1419 C C . SER A 1 192 ? 13.783 -7.124 3.051 1.00 87.69 192 SER A C 1
ATOM 1421 O O . SER A 1 192 ? 14.538 -6.163 3.195 1.00 87.69 192 SER A O 1
ATOM 1423 N N . ILE A 1 193 ? 13.031 -7.281 1.962 1.00 91.25 193 ILE A N 1
ATOM 1424 C CA . ILE A 1 193 ? 13.017 -6.339 0.841 1.00 91.25 193 ILE A CA 1
ATOM 1425 C C . ILE A 1 193 ? 11.640 -5.700 0.765 1.00 91.25 193 ILE A C 1
ATOM 1427 O O . ILE A 1 193 ? 10.633 -6.393 0.860 1.00 91.25 193 ILE A O 1
ATOM 1431 N N . ALA A 1 194 ? 11.602 -4.392 0.544 1.00 95.44 194 ALA A N 1
ATOM 1432 C CA . ALA A 1 194 ? 10.410 -3.672 0.140 1.00 95.44 194 ALA A CA 1
ATOM 1433 C C . ALA A 1 194 ? 10.513 -3.288 -1.340 1.00 95.44 194 ALA A C 1
ATOM 1435 O O . ALA A 1 194 ? 11.461 -2.622 -1.758 1.00 95.44 194 ALA A O 1
ATOM 1436 N N . LEU A 1 195 ? 9.526 -3.710 -2.124 1.00 97.19 195 LEU A N 1
ATOM 1437 C CA . LEU A 1 195 ? 9.327 -3.306 -3.508 1.00 97.19 195 LEU A CA 1
ATOM 1438 C C . LEU A 1 195 ? 8.485 -2.032 -3.536 1.00 97.19 195 LEU A C 1
ATOM 1440 O O . LEU A 1 195 ? 7.361 -2.012 -3.025 1.00 97.19 195 LEU A O 1
ATOM 1444 N N . VAL A 1 196 ? 9.030 -0.974 -4.132 1.00 98.06 196 VAL A N 1
ATOM 1445 C CA . VAL A 1 196 ? 8.416 0.358 -4.150 1.00 98.06 196 VAL A CA 1
ATOM 1446 C C . VAL A 1 196 ? 8.276 0.838 -5.580 1.00 98.06 196 VAL A C 1
ATOM 1448 O O . VAL A 1 196 ? 9.268 1.072 -6.266 1.00 98.06 196 VAL A O 1
ATOM 1451 N N . ALA A 1 197 ? 7.032 0.974 -6.024 1.00 97.69 197 ALA A N 1
ATOM 1452 C CA . ALA A 1 197 ? 6.687 1.594 -7.292 1.00 97.69 197 ALA A CA 1
ATOM 1453 C C . ALA A 1 197 ? 6.601 3.114 -7.107 1.00 97.69 197 ALA A C 1
ATOM 1455 O O . ALA A 1 197 ? 5.811 3.596 -6.290 1.00 97.69 197 ALA A O 1
ATOM 1456 N N . ALA A 1 198 ? 7.410 3.859 -7.857 1.00 97.50 198 ALA A N 1
ATOM 1457 C CA . ALA A 1 198 ? 7.436 5.313 -7.794 1.00 97.50 198 ALA A CA 1
ATOM 1458 C C . ALA A 1 198 ? 7.078 5.964 -9.139 1.00 97.50 198 ALA A C 1
ATOM 1460 O O . ALA A 1 198 ? 7.227 5.407 -10.232 1.00 97.50 198 ALA A O 1
ATOM 1461 N N . ARG A 1 199 ? 6.597 7.205 -9.043 1.00 97.19 199 ARG A N 1
ATOM 1462 C CA . ARG A 1 199 ? 6.160 8.030 -10.180 1.00 97.19 199 ARG A CA 1
ATOM 1463 C C . ARG A 1 199 ? 7.294 8.509 -11.085 1.00 97.19 199 ARG A C 1
ATOM 1465 O O . ARG A 1 199 ? 7.002 9.114 -12.107 1.00 97.19 199 ARG A O 1
ATOM 1472 N N . ASP A 1 200 ? 8.546 8.241 -10.732 1.00 97.81 200 ASP A N 1
ATOM 1473 C CA . ASP A 1 200 ? 9.740 8.437 -11.568 1.00 97.81 200 ASP A CA 1
ATOM 1474 C C . ASP A 1 200 ? 10.000 7.252 -12.515 1.00 97.81 200 ASP A C 1
ATOM 1476 O O . ASP A 1 200 ? 11.110 7.070 -13.010 1.00 97.81 200 ASP A O 1
ATOM 1480 N N . HIS A 1 201 ? 8.973 6.424 -12.724 1.00 97.50 201 HIS A N 1
ATOM 1481 C CA . HIS A 1 201 ? 8.971 5.264 -13.608 1.00 97.50 201 HIS A CA 1
ATOM 1482 C C . HIS A 1 201 ? 9.826 4.110 -13.068 1.00 97.50 201 HIS A C 1
ATOM 1484 O O . HIS A 1 201 ? 10.089 3.152 -13.785 1.00 97.50 201 HIS A O 1
ATOM 1490 N N . THR A 1 202 ? 10.266 4.165 -11.809 1.00 98.19 202 THR A N 1
ATOM 1491 C CA . THR A 1 202 ? 11.198 3.179 -11.264 1.00 98.19 202 THR A CA 1
ATOM 1492 C C . THR A 1 202 ? 10.525 2.268 -10.239 1.00 98.19 202 THR A C 1
ATOM 1494 O O . THR A 1 202 ? 9.856 2.717 -9.305 1.00 98.19 202 THR A O 1
ATOM 1497 N N . LEU A 1 203 ? 10.743 0.959 -10.394 1.00 98.12 203 LEU A N 1
ATOM 1498 C CA . LEU A 1 203 ? 10.560 -0.026 -9.335 1.00 98.12 203 LEU A CA 1
ATOM 1499 C C . LEU A 1 203 ? 11.862 -0.129 -8.537 1.00 98.12 203 LEU A C 1
ATOM 1501 O O . LEU A 1 203 ? 12.907 -0.504 -9.073 1.00 98.12 203 LEU A O 1
ATOM 1505 N N . TYR A 1 204 ? 11.786 0.170 -7.249 1.00 97.31 204 TYR A N 1
ATOM 1506 C CA . TYR A 1 204 ? 12.892 0.065 -6.306 1.00 97.31 204 TYR A CA 1
ATOM 1507 C C . TYR A 1 204 ? 12.769 -1.210 -5.479 1.00 97.31 204 TYR A C 1
ATOM 1509 O O . TYR A 1 204 ? 11.689 -1.503 -4.974 1.00 97.31 204 TYR A O 1
ATOM 1517 N N . ALA A 1 205 ? 13.880 -1.910 -5.255 1.00 95.44 205 ALA A N 1
ATOM 1518 C CA . ALA A 1 205 ? 14.008 -2.837 -4.136 1.00 95.44 205 ALA A CA 1
ATOM 1519 C C . ALA A 1 205 ? 14.859 -2.205 -3.044 1.00 95.44 205 ALA A C 1
ATOM 1521 O O . ALA A 1 205 ? 16.020 -1.864 -3.274 1.00 95.44 205 ALA A O 1
ATOM 1522 N N . VAL A 1 206 ? 14.274 -2.054 -1.861 1.00 95.44 206 VAL A N 1
ATOM 1523 C CA . VAL A 1 206 ? 14.902 -1.408 -0.709 1.00 95.44 206 VAL A CA 1
ATOM 1524 C C . VAL A 1 206 ? 15.056 -2.420 0.420 1.00 95.44 206 VAL A C 1
ATOM 1526 O O . VAL A 1 206 ? 14.097 -3.107 0.764 1.00 95.44 206 VAL A O 1
ATOM 1529 N N . CYS A 1 207 ? 16.246 -2.504 1.008 1.00 92.94 207 CYS A N 1
ATOM 1530 C CA . CYS A 1 207 ? 16.490 -3.281 2.219 1.00 92.94 207 CYS A CA 1
ATOM 1531 C C . CYS A 1 207 ? 15.714 -2.659 3.386 1.00 92.94 207 CYS A C 1
ATOM 1533 O O . CYS A 1 207 ? 15.889 -1.475 3.682 1.00 92.94 207 CYS A O 1
ATOM 1535 N N . THR A 1 208 ? 14.857 -3.425 4.066 1.00 93.50 208 THR A N 1
ATOM 1536 C CA . THR A 1 208 ? 14.041 -2.858 5.149 1.00 93.50 208 THR A CA 1
ATOM 1537 C C . THR A 1 208 ? 14.872 -2.542 6.398 1.00 93.50 208 THR A C 1
ATOM 1539 O O . THR A 1 208 ? 14.445 -1.736 7.226 1.00 93.50 208 THR A O 1
ATOM 1542 N N . ASP A 1 209 ? 16.053 -3.145 6.561 1.00 91.50 209 ASP A N 1
ATOM 1543 C CA . ASP A 1 209 ? 16.894 -2.977 7.752 1.00 91.50 209 ASP A CA 1
ATOM 1544 C C . ASP A 1 209 ? 17.616 -1.630 7.794 1.00 91.50 209 ASP A C 1
ATOM 1546 O O . ASP A 1 209 ? 17.629 -0.985 8.844 1.00 91.50 209 ASP A O 1
ATOM 1550 N N . ASP A 1 210 ? 18.164 -1.181 6.664 1.00 93.31 210 ASP A N 1
ATOM 1551 C CA . ASP A 1 210 ? 18.984 0.034 6.589 1.00 93.31 210 ASP A CA 1
ATOM 1552 C C . ASP A 1 210 ? 18.523 1.055 5.538 1.00 93.31 210 ASP A C 1
ATOM 1554 O O . ASP A 1 210 ? 19.097 2.141 5.445 1.00 93.31 210 ASP A O 1
ATOM 1558 N N . GLY A 1 211 ? 17.487 0.739 4.756 1.00 95.38 211 GLY A N 1
ATOM 1559 C CA . GLY A 1 211 ? 16.954 1.626 3.726 1.00 95.38 211 GLY A CA 1
ATOM 1560 C C . GLY A 1 211 ? 17.796 1.688 2.454 1.00 95.38 211 GLY A C 1
ATOM 1561 O O . GLY A 1 211 ? 17.513 2.508 1.577 1.00 95.38 211 GLY A O 1
ATOM 1562 N N . SER A 1 212 ? 18.829 0.854 2.318 1.00 94.31 212 SER A N 1
ATOM 1563 C CA . SER A 1 212 ? 19.663 0.838 1.118 1.00 94.31 212 SER A CA 1
ATOM 1564 C C . SER A 1 212 ? 18.877 0.355 -0.105 1.00 94.31 212 SER A C 1
ATOM 1566 O O . SER A 1 212 ? 18.116 -0.613 -0.051 1.00 94.31 212 SER A O 1
ATOM 1568 N N . VAL A 1 213 ? 19.057 1.036 -1.239 1.00 94.19 213 VAL A N 1
ATOM 1569 C CA . VAL A 1 213 ? 18.492 0.589 -2.518 1.00 94.19 213 VAL A CA 1
ATOM 1570 C C . VAL A 1 213 ? 19.363 -0.540 -3.058 1.00 94.19 213 VAL A C 1
ATOM 1572 O O . VAL A 1 213 ? 20.517 -0.320 -3.417 1.00 94.19 213 VAL A O 1
ATOM 1575 N N . MET A 1 214 ? 18.799 -1.740 -3.127 1.00 90.06 214 MET A N 1
ATOM 1576 C CA . MET A 1 214 ? 19.485 -2.954 -3.567 1.00 90.06 214 MET A CA 1
ATOM 1577 C C . MET A 1 214 ? 19.564 -3.034 -5.088 1.00 90.06 214 MET A C 1
ATOM 1579 O O . MET A 1 214 ? 20.605 -3.363 -5.649 1.00 90.06 214 MET A O 1
ATOM 1583 N N . TRP A 1 215 ? 18.458 -2.719 -5.760 1.00 92.50 215 TRP A N 1
ATOM 1584 C CA . TRP A 1 215 ? 18.391 -2.621 -7.211 1.00 92.50 215 TRP A CA 1
ATOM 1585 C C . TRP A 1 215 ? 17.237 -1.717 -7.642 1.00 92.50 215 TRP A C 1
ATOM 1587 O O . TRP A 1 215 ? 16.347 -1.376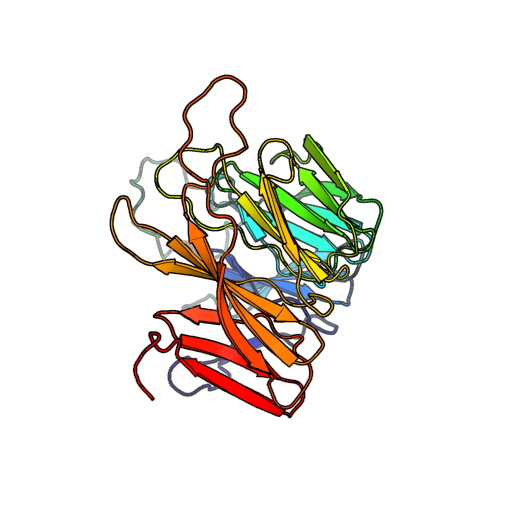 -6.856 1.00 92.50 215 TRP A O 1
ATOM 1597 N N . LYS A 1 216 ? 17.272 -1.328 -8.916 1.00 95.50 216 LYS A N 1
ATOM 1598 C CA . LYS A 1 216 ? 16.237 -0.542 -9.586 1.00 95.50 216 LYS A CA 1
ATOM 1599 C C . LYS A 1 216 ? 15.886 -1.196 -10.916 1.00 95.50 216 LYS A C 1
ATOM 1601 O O . LYS A 1 216 ? 16.761 -1.758 -11.572 1.00 95.50 216 LYS A O 1
ATOM 1606 N N . TRP A 1 217 ? 14.632 -1.078 -11.321 1.00 97.12 217 TRP A N 1
ATOM 1607 C CA . TRP A 1 217 ? 14.179 -1.401 -12.668 1.00 97.12 217 TRP A CA 1
ATOM 1608 C C . TRP A 1 217 ? 13.352 -0.237 -13.210 1.00 97.12 217 TRP A C 1
ATOM 1610 O O . TRP A 1 217 ? 12.482 0.270 -12.507 1.00 97.12 217 TRP A O 1
ATOM 1620 N N . ALA A 1 218 ? 13.647 0.196 -14.434 1.00 97.12 218 ALA A N 1
ATOM 1621 C CA . ALA A 1 218 ? 12.967 1.315 -15.074 1.00 97.12 218 ALA A CA 1
ATOM 1622 C C . ALA A 1 218 ? 11.851 0.808 -15.996 1.00 97.12 218 ALA A C 1
ATOM 1624 O O . ALA A 1 218 ? 12.087 -0.044 -16.853 1.00 97.12 218 ALA A O 1
ATOM 1625 N N . ALA A 1 219 ? 10.658 1.359 -15.811 1.00 96.75 219 ALA A N 1
ATOM 1626 C CA . ALA A 1 219 ? 9.543 1.294 -16.738 1.00 96.75 219 ALA A CA 1
ATOM 1627 C C . ALA A 1 219 ? 9.604 2.465 -17.729 1.00 96.75 219 ALA A C 1
ATOM 1629 O O . ALA A 1 219 ? 10.329 3.440 -17.525 1.00 96.75 219 ALA A O 1
ATOM 1630 N N . ASP A 1 220 ? 8.765 2.411 -18.760 1.00 95.25 220 ASP A N 1
ATOM 1631 C CA . ASP A 1 220 ? 8.672 3.495 -19.747 1.00 95.25 220 ASP A CA 1
ATOM 1632 C C . ASP A 1 220 ? 7.772 4.652 -19.285 1.00 95.25 220 ASP A C 1
ATOM 1634 O O . ASP A 1 220 ? 7.851 5.756 -19.821 1.00 95.25 220 ASP A O 1
ATOM 1638 N N . ALA A 1 221 ? 6.934 4.416 -18.275 1.00 97.12 221 ALA A N 1
ATOM 1639 C CA . ALA A 1 221 ? 5.937 5.357 -17.782 1.00 97.12 221 ALA A CA 1
ATOM 1640 C C . ALA A 1 221 ? 5.800 5.285 -16.247 1.00 97.12 221 ALA A C 1
ATOM 1642 O O . ALA A 1 221 ? 6.223 4.297 -15.634 1.00 97.12 221 ALA A O 1
ATOM 1643 N N . PRO A 1 222 ? 5.208 6.313 -15.601 1.00 97.44 222 PRO A N 1
ATOM 1644 C CA . PRO A 1 222 ? 5.072 6.369 -14.149 1.00 97.44 222 PRO A CA 1
ATOM 1645 C C . PRO A 1 222 ? 4.402 5.129 -13.561 1.00 97.44 222 PRO A C 1
ATOM 1647 O O . PRO A 1 222 ? 3.350 4.696 -14.033 1.00 97.44 222 PRO A O 1
ATOM 1650 N N . LEU A 1 223 ? 4.967 4.601 -12.474 1.00 96.94 223 LEU A N 1
ATOM 1651 C CA . LEU A 1 223 ? 4.332 3.534 -11.711 1.00 96.94 223 LEU A CA 1
ATOM 1652 C C . LEU A 1 223 ? 3.430 4.156 -10.642 1.00 96.94 223 LEU A C 1
ATOM 1654 O O . LEU A 1 223 ? 3.873 4.954 -9.813 1.00 96.94 223 LEU A O 1
ATOM 1658 N N . VAL A 1 224 ? 2.142 3.821 -10.693 1.00 91.94 224 VAL A N 1
ATOM 1659 C CA . VAL A 1 224 ? 1.098 4.427 -9.841 1.00 91.94 224 VAL A CA 1
ATOM 1660 C C . VAL A 1 224 ? 0.297 3.406 -9.040 1.00 91.94 224 VAL A C 1
ATOM 1662 O O . VAL A 1 224 ? -0.490 3.788 -8.179 1.00 91.94 224 VAL A O 1
ATOM 1665 N N . ALA A 1 225 ? 0.519 2.123 -9.312 1.00 92.69 225 ALA A N 1
ATOM 1666 C CA . ALA A 1 225 ? -0.153 0.992 -8.697 1.00 92.69 225 ALA A CA 1
ATOM 1667 C C . ALA A 1 225 ? 0.833 0.183 -7.842 1.00 92.69 225 ALA A C 1
ATOM 1669 O O . ALA A 1 225 ? 2.044 0.217 -8.082 1.00 92.69 225 ALA A O 1
ATOM 1670 N N . ALA A 1 226 ? 0.329 -0.541 -6.838 1.00 94.81 226 ALA A N 1
ATOM 1671 C CA . ALA A 1 226 ? 1.199 -1.353 -5.989 1.00 94.81 226 ALA A CA 1
ATOM 1672 C C . ALA A 1 226 ? 1.756 -2.524 -6.811 1.00 94.81 226 ALA A C 1
ATOM 1674 O O . ALA A 1 226 ? 0.979 -3.172 -7.516 1.00 94.81 226 ALA A O 1
ATOM 1675 N N . PRO A 1 227 ? 3.062 -2.833 -6.733 1.00 96.62 227 PRO A N 1
ATOM 1676 C CA . PRO A 1 227 ? 3.573 -4.054 -7.336 1.00 96.62 227 PRO A CA 1
ATOM 1677 C C . PRO A 1 227 ? 2.958 -5.268 -6.631 1.00 96.62 227 PRO A C 1
ATOM 1679 O O . PRO A 1 227 ? 2.699 -5.228 -5.427 1.00 96.62 227 PRO A O 1
ATOM 1682 N N . CYS A 1 228 ? 2.775 -6.369 -7.353 1.00 95.19 228 CYS A N 1
ATOM 1683 C CA . CYS A 1 228 ? 2.406 -7.648 -6.750 1.00 95.19 228 CYS A CA 1
ATOM 1684 C C . CYS A 1 228 ? 3.421 -8.728 -7.108 1.00 95.19 228 CYS A C 1
ATOM 1686 O O . CYS A 1 228 ? 4.165 -8.605 -8.081 1.00 95.19 228 CYS A O 1
ATOM 1688 N N . VAL A 1 229 ? 3.484 -9.773 -6.288 1.00 94.62 229 VAL A N 1
ATOM 1689 C CA . VAL A 1 229 ? 4.518 -10.801 -6.377 1.00 94.62 229 VAL A CA 1
ATOM 1690 C C . VAL A 1 229 ? 3.915 -12.190 -6.214 1.00 94.62 229 VAL A C 1
ATOM 1692 O O . VAL A 1 229 ? 3.100 -12.413 -5.323 1.00 94.62 229 VAL A O 1
ATOM 1695 N N . GLU A 1 230 ? 4.359 -13.136 -7.039 1.00 92.38 230 GLU A N 1
ATOM 1696 C CA . GLU A 1 230 ? 4.211 -14.569 -6.778 1.00 92.38 230 GLU A CA 1
ATOM 1697 C C . GLU A 1 230 ? 5.594 -15.224 -6.686 1.00 92.38 230 GLU A C 1
ATOM 1699 O O . GLU A 1 230 ? 6.537 -14.829 -7.378 1.00 92.38 230 GLU A O 1
ATOM 1704 N N . LEU A 1 231 ? 5.724 -16.229 -5.822 1.00 90.00 231 LEU A N 1
ATOM 1705 C CA . LEU A 1 231 ? 6.917 -17.065 -5.751 1.00 90.00 231 LEU A CA 1
ATOM 1706 C C . LEU A 1 231 ? 6.732 -18.280 -6.660 1.00 90.00 231 LEU A C 1
ATOM 1708 O O . LEU A 1 231 ? 5.719 -18.974 -6.573 1.00 90.00 231 LEU A O 1
ATOM 1712 N N . VAL A 1 232 ? 7.709 -18.539 -7.523 1.00 89.44 232 VAL A N 1
ATOM 1713 C CA . VAL A 1 232 ? 7.691 -19.643 -8.490 1.00 89.44 232 VAL A CA 1
ATOM 1714 C C . VAL A 1 232 ? 9.004 -20.414 -8.436 1.00 89.44 232 VAL A C 1
ATOM 1716 O O . VAL A 1 232 ? 10.018 -19.885 -7.990 1.00 89.44 232 VAL A O 1
ATOM 1719 N N . GLY A 1 233 ? 8.992 -21.654 -8.918 1.00 85.06 233 GLY A N 1
ATOM 1720 C CA . GLY A 1 233 ? 10.134 -22.564 -8.799 1.00 85.06 233 GLY A CA 1
ATOM 1721 C C . GLY A 1 233 ? 10.060 -23.417 -7.533 1.00 85.06 233 GLY A C 1
ATOM 1722 O O . GLY A 1 233 ? 9.078 -23.370 -6.788 1.00 85.06 233 GLY A O 1
ATOM 1723 N N . ARG A 1 234 ? 11.078 -24.250 -7.325 1.00 78.31 234 ARG A N 1
ATOM 1724 C CA . ARG A 1 234 ? 11.238 -25.091 -6.134 1.00 78.31 234 ARG A CA 1
ATOM 1725 C C . ARG A 1 234 ? 12.663 -24.950 -5.617 1.00 78.31 234 ARG A C 1
ATOM 1727 O O . ARG A 1 234 ? 13.580 -24.764 -6.413 1.00 78.31 234 ARG A O 1
ATOM 1734 N N . ASP A 1 235 ? 12.808 -25.051 -4.300 1.00 76.44 235 ASP A N 1
ATOM 1735 C CA . ASP A 1 235 ? 14.095 -25.080 -3.604 1.00 76.44 235 ASP A CA 1
ATOM 1736 C C . ASP A 1 235 ? 15.012 -23.913 -4.020 1.00 76.44 235 ASP A C 1
ATOM 1738 O O . ASP A 1 235 ? 14.598 -22.752 -3.944 1.00 76.44 235 ASP A O 1
ATOM 1742 N N . ASP A 1 236 ? 16.227 -24.204 -4.477 1.00 72.25 236 ASP A N 1
ATOM 1743 C CA . ASP A 1 236 ? 17.256 -23.205 -4.785 1.00 72.25 236 ASP A CA 1
ATOM 1744 C C . ASP A 1 236 ? 16.996 -22.412 -6.082 1.00 72.25 236 ASP A C 1
ATOM 1746 O O . ASP A 1 236 ? 17.627 -21.380 -6.305 1.00 72.25 236 ASP A O 1
ATOM 1750 N N . ASP A 1 237 ? 16.037 -22.830 -6.920 1.00 78.19 237 ASP A N 1
ATOM 1751 C CA . ASP A 1 237 ? 15.645 -22.111 -8.148 1.00 78.19 237 ASP A CA 1
ATOM 1752 C C . ASP A 1 237 ? 14.385 -21.247 -7.953 1.00 78.19 237 ASP A C 1
ATOM 1754 O O . ASP A 1 237 ? 13.662 -20.901 -8.888 1.00 78.19 237 ASP A O 1
ATOM 1758 N N . CYS A 1 238 ? 14.078 -20.899 -6.703 1.00 83.69 238 CYS A N 1
ATOM 1759 C CA . CYS A 1 238 ? 12.986 -19.992 -6.388 1.00 83.69 238 CYS A CA 1
ATOM 1760 C C . CYS A 1 238 ? 13.214 -18.592 -6.990 1.00 83.69 238 CYS A C 1
ATOM 1762 O O . CYS A 1 238 ? 14.161 -17.881 -6.642 1.00 83.69 238 CYS A O 1
ATOM 1764 N N . GLN A 1 239 ? 12.273 -18.144 -7.818 1.00 88.75 239 GLN A N 1
ATOM 1765 C CA . GLN A 1 239 ? 12.244 -16.804 -8.400 1.00 88.75 239 GLN A CA 1
ATOM 1766 C C . GLN A 1 239 ? 10.970 -16.079 -7.966 1.00 88.75 239 GLN A C 1
ATOM 1768 O O . GLN A 1 239 ? 9.899 -16.676 -7.839 1.00 88.75 239 GLN A O 1
ATOM 1773 N N . TRP A 1 240 ? 11.056 -14.769 -7.786 1.00 91.62 240 TRP A N 1
ATOM 1774 C CA . TRP A 1 240 ? 9.878 -13.917 -7.757 1.00 91.62 240 TRP A CA 1
ATOM 1775 C C . TRP A 1 240 ? 9.458 -13.574 -9.173 1.00 91.62 240 TRP A C 1
ATOM 1777 O O . TRP A 1 240 ? 10.277 -13.124 -9.976 1.00 91.62 240 TRP A O 1
ATOM 1787 N N . ARG A 1 241 ? 8.162 -13.711 -9.451 1.00 94.00 241 ARG A N 1
ATOM 1788 C CA . ARG A 1 241 ? 7.531 -12.982 -10.545 1.00 94.00 241 ARG A CA 1
ATOM 1789 C C . ARG A 1 241 ? 6.863 -11.751 -9.976 1.00 94.00 241 ARG A C 1
ATOM 1791 O O . ARG A 1 241 ? 5.947 -11.867 -9.168 1.00 94.00 241 ARG A O 1
ATOM 1798 N N . ILE A 1 242 ? 7.343 -10.587 -10.384 1.00 95.75 242 ILE A N 1
ATOM 1799 C CA . ILE A 1 242 ? 6.840 -9.295 -9.927 1.00 95.75 242 ILE A CA 1
ATOM 1800 C C . ILE A 1 242 ? 6.046 -8.681 -11.069 1.00 95.75 242 ILE A C 1
ATOM 1802 O O . ILE A 1 242 ? 6.596 -8.487 -12.151 1.00 95.75 242 ILE A O 1
ATOM 1806 N N . CYS A 1 243 ? 4.776 -8.362 -10.842 1.00 97.00 243 CYS A N 1
ATOM 1807 C CA . CYS A 1 243 ? 4.003 -7.563 -11.779 1.00 97.00 243 CYS A CA 1
ATOM 1808 C C . CYS A 1 243 ? 4.004 -6.096 -11.357 1.00 97.00 243 CYS A C 1
ATOM 1810 O O . CYS A 1 243 ? 3.750 -5.761 -10.198 1.00 97.00 243 CYS A O 1
ATOM 1812 N N . VAL A 1 244 ? 4.273 -5.232 -12.330 1.00 97.06 244 VAL A N 1
ATOM 1813 C CA . VAL A 1 244 ? 4.161 -3.780 -12.225 1.00 97.06 244 VAL A CA 1
ATOM 1814 C C . VAL A 1 244 ? 3.273 -3.260 -13.341 1.00 97.06 244 VAL A C 1
ATOM 1816 O O . VAL A 1 244 ? 3.340 -3.736 -14.478 1.00 97.06 244 VAL A O 1
ATOM 1819 N N . CYS A 1 245 ? 2.462 -2.263 -13.007 1.00 96.69 245 CYS A N 1
ATOM 1820 C CA . CYS A 1 245 ? 1.624 -1.564 -13.965 1.00 96.69 245 CYS A CA 1
ATOM 1821 C C . CYS A 1 245 ? 2.006 -0.089 -14.009 1.00 96.69 245 CYS A C 1
ATOM 1823 O O . CYS A 1 245 ? 2.136 0.562 -12.966 1.00 96.69 245 CYS A O 1
ATOM 1825 N N . SER A 1 246 ? 2.187 0.423 -15.219 1.00 96.12 246 SER A N 1
ATOM 1826 C CA . SER A 1 246 ? 2.446 1.832 -15.474 1.00 96.12 246 SER A CA 1
ATOM 1827 C C . SER A 1 246 ? 1.173 2.558 -15.898 1.00 96.12 246 SER A C 1
ATOM 1829 O O . SER A 1 246 ? 0.202 1.962 -16.373 1.00 96.12 246 SER A O 1
ATOM 1831 N N . SER A 1 247 ? 1.171 3.875 -15.706 1.00 95.62 247 SER A N 1
ATOM 1832 C CA . SER A 1 247 ? 0.001 4.717 -15.955 1.00 95.62 247 SER A CA 1
ATOM 1833 C C . SER A 1 247 ? -0.417 4.782 -17.425 1.00 95.62 247 SER A C 1
ATOM 1835 O O . SER A 1 247 ? -1.529 5.199 -17.694 1.00 95.62 247 SER A O 1
ATOM 1837 N N . ASP A 1 248 ? 0.440 4.373 -18.361 1.00 95.25 248 ASP A N 1
ATOM 1838 C CA . ASP A 1 248 ? 0.186 4.311 -19.812 1.00 95.25 248 ASP A CA 1
ATOM 1839 C C . ASP A 1 248 ? -0.491 3.000 -20.264 1.00 95.25 248 ASP A C 1
ATOM 1841 O O . ASP A 1 248 ? -0.501 2.661 -21.449 1.00 95.25 248 ASP A O 1
ATOM 1845 N N . GLY A 1 249 ? -0.999 2.213 -19.31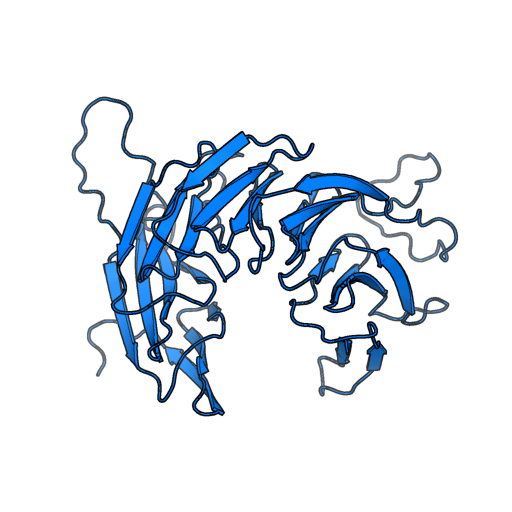5 1.00 95.50 249 GLY A N 1
ATOM 1846 C CA . GLY A 1 249 ? -1.690 0.962 -19.608 1.00 95.50 249 GLY A CA 1
ATOM 1847 C C . GLY A 1 249 ? -0.769 -0.244 -19.781 1.00 95.50 249 GLY A C 1
ATOM 1848 O O . GLY A 1 249 ? -1.257 -1.326 -20.114 1.00 95.50 249 GLY A O 1
ATOM 1849 N N . ALA A 1 250 ? 0.544 -0.114 -19.557 1.00 96.56 250 ALA A N 1
ATOM 1850 C CA . ALA A 1 250 ? 1.436 -1.266 -19.627 1.00 96.56 250 ALA A CA 1
ATOM 1851 C C . ALA A 1 250 ? 1.365 -2.122 -18.354 1.00 96.56 250 ALA A C 1
ATOM 1853 O O . ALA A 1 250 ? 1.518 -1.630 -17.236 1.00 96.56 250 ALA A O 1
ATOM 1854 N N . ALA A 1 251 ? 1.217 -3.434 -18.529 1.00 96.31 251 ALA A N 1
ATOM 1855 C CA . ALA A 1 251 ? 1.414 -4.431 -17.485 1.00 96.31 251 ALA A CA 1
ATOM 1856 C C . ALA A 1 251 ? 2.659 -5.262 -17.816 1.00 96.31 251 ALA A C 1
ATOM 1858 O O . ALA A 1 251 ? 2.716 -5.927 -18.854 1.00 96.31 251 ALA A O 1
ATOM 1859 N N . THR A 1 252 ? 3.661 -5.214 -16.938 1.00 96.62 252 THR A N 1
ATOM 1860 C CA . THR A 1 252 ? 4.954 -5.885 -17.124 1.00 96.62 252 THR A CA 1
ATOM 1861 C C . THR A 1 252 ? 5.183 -6.896 -16.011 1.00 96.62 252 THR A C 1
ATOM 1863 O O . THR A 1 252 ? 4.950 -6.598 -14.840 1.00 96.62 252 THR A O 1
ATOM 1866 N N . VAL A 1 253 ? 5.655 -8.092 -16.367 1.00 96.12 253 VAL A N 1
ATOM 1867 C CA . VAL A 1 253 ? 6.060 -9.127 -15.411 1.00 96.12 253 VAL A CA 1
ATOM 1868 C C . VAL A 1 253 ? 7.569 -9.314 -15.475 1.00 96.12 253 VAL A C 1
ATOM 1870 O O . VAL A 1 253 ? 8.133 -9.561 -16.542 1.00 96.12 253 VAL A O 1
ATOM 1873 N N . LEU A 1 254 ? 8.213 -9.223 -14.317 1.00 95.62 254 LEU A N 1
ATOM 1874 C CA . LEU A 1 254 ? 9.649 -9.384 -14.124 1.00 95.62 254 LEU A CA 1
ATOM 1875 C C . LEU A 1 254 ? 9.936 -10.707 -13.416 1.00 95.62 254 LEU A C 1
ATOM 1877 O O . LEU A 1 254 ? 9.222 -11.055 -12.484 1.00 95.62 254 LEU A O 1
ATOM 1881 N N . SER A 1 255 ? 11.000 -11.403 -13.804 1.00 92.81 255 SER A N 1
ATOM 1882 C CA . SER A 1 255 ? 11.628 -12.471 -13.027 1.00 92.81 255 SER A CA 1
ATOM 1883 C C . SER A 1 255 ? 12.794 -11.898 -12.240 1.00 92.81 255 SER A C 1
ATOM 1885 O O . SER A 1 255 ? 13.666 -11.242 -12.816 1.00 92.81 255 SER A O 1
ATOM 1887 N N . VAL A 1 256 ? 12.829 -12.164 -10.939 1.00 90.88 256 VAL A N 1
ATOM 1888 C CA . VAL A 1 256 ? 13.922 -11.759 -10.050 1.00 90.88 256 VAL A CA 1
ATOM 1889 C C . VAL A 1 256 ? 14.314 -12.949 -9.176 1.00 90.88 256 VAL A C 1
ATOM 1891 O O . VAL A 1 256 ? 13.429 -13.517 -8.531 1.00 90.88 256 VAL A O 1
ATOM 1894 N N . PRO A 1 257 ? 15.602 -13.324 -9.095 1.00 86.25 257 PRO A N 1
ATOM 1895 C CA . PRO A 1 257 ? 16.037 -14.353 -8.156 1.00 86.25 257 PRO A CA 1
ATOM 1896 C C . PRO A 1 257 ? 15.653 -13.985 -6.725 1.00 86.25 257 PRO A C 1
ATOM 1898 O O . PRO A 1 257 ? 15.914 -12.869 -6.276 1.00 86.25 257 PRO A O 1
ATOM 1901 N N . ARG A 1 258 ? 15.058 -14.923 -5.981 1.00 78.12 258 ARG A N 1
ATOM 1902 C CA . ARG A 1 258 ? 14.653 -14.683 -4.583 1.00 78.12 258 ARG A CA 1
ATOM 1903 C C . ARG A 1 258 ? 15.835 -14.274 -3.702 1.00 78.12 258 ARG A C 1
ATOM 1905 O O . ARG A 1 258 ? 15.682 -13.478 -2.772 1.00 78.12 258 ARG A O 1
ATOM 1912 N N . ASP A 1 259 ? 17.013 -14.794 -4.023 1.00 72.94 259 ASP A N 1
ATOM 1913 C CA . ASP A 1 259 ? 18.261 -14.606 -3.288 1.00 72.94 259 ASP A CA 1
ATOM 1914 C C . ASP A 1 259 ? 19.088 -13.411 -3.776 1.00 72.94 259 ASP A C 1
ATOM 1916 O O . ASP A 1 259 ? 20.276 -13.334 -3.475 1.00 72.94 259 ASP A O 1
ATOM 1920 N N . THR A 1 260 ? 18.502 -12.431 -4.482 1.00 66.25 260 THR A N 1
ATOM 1921 C CA . THR A 1 260 ? 19.191 -11.147 -4.701 1.00 66.25 260 THR A CA 1
ATOM 1922 C C . THR A 1 260 ? 19.503 -10.510 -3.342 1.00 66.25 260 THR A C 1
ATOM 1924 O O . THR A 1 260 ? 18.639 -9.882 -2.724 1.00 66.25 260 THR A O 1
ATOM 1927 N N . SER A 1 261 ? 20.698 -10.767 -2.808 1.00 54.75 261 SER A N 1
ATOM 1928 C CA . SER A 1 261 ? 21.210 -10.192 -1.571 1.00 54.75 261 SER A CA 1
ATOM 1929 C C . SER A 1 261 ? 21.576 -8.734 -1.807 1.00 54.75 261 SER A C 1
ATOM 1931 O O . SER A 1 261 ? 21.750 -8.295 -2.948 1.00 54.75 261 SER A O 1
ATOM 1933 N N . ALA A 1 262 ? 21.727 -7.975 -0.721 1.00 46.12 262 ALA A N 1
ATOM 1934 C CA . ALA A 1 262 ? 22.480 -6.732 -0.780 1.00 46.12 262 ALA A CA 1
ATOM 1935 C C . ALA A 1 262 ? 23.846 -7.034 -1.420 1.00 46.12 262 ALA A C 1
ATOM 1937 O O . ALA A 1 262 ? 24.396 -8.124 -1.219 1.00 46.12 262 ALA A O 1
ATOM 1938 N N . ALA A 1 263 ? 24.367 -6.108 -2.228 1.00 38.78 263 ALA A N 1
ATOM 1939 C CA . ALA A 1 263 ? 25.700 -6.244 -2.805 1.00 38.78 263 ALA A CA 1
ATOM 1940 C C . ALA A 1 263 ? 26.706 -6.664 -1.710 1.00 38.78 263 ALA A C 1
ATOM 1942 O O . ALA A 1 263 ? 26.619 -6.155 -0.587 1.00 38.78 263 ALA A O 1
ATOM 1943 N N . PRO A 1 264 ? 27.635 -7.596 -1.986 1.00 39.62 264 PRO A N 1
ATOM 1944 C CA . PRO A 1 264 ? 28.485 -8.148 -0.944 1.00 39.62 264 PRO A CA 1
ATOM 1945 C C . PRO A 1 264 ? 29.352 -7.047 -0.325 1.00 39.62 264 PRO A C 1
ATOM 1947 O O . PRO A 1 264 ? 30.145 -6.393 -1.007 1.00 39.62 264 PRO A O 1
ATOM 1950 N N . ARG A 1 265 ? 29.232 -6.865 0.996 1.00 42.91 265 ARG A N 1
ATOM 1951 C CA . ARG A 1 265 ? 30.244 -6.171 1.797 1.00 42.91 265 ARG A CA 1
ATOM 1952 C C . ARG A 1 265 ? 31.500 -7.045 1.821 1.00 42.91 265 ARG A C 1
ATOM 1954 O O . ARG A 1 265 ? 31.667 -7.868 2.707 1.00 42.91 265 ARG A O 1
ATOM 1961 N N . GLY A 1 266 ? 32.369 -6.835 0.836 1.00 41.66 266 GLY A N 1
ATOM 1962 C CA . GLY A 1 266 ? 33.727 -7.373 0.804 1.00 41.66 266 GLY A CA 1
ATOM 1963 C C . GLY A 1 266 ? 33.873 -8.760 0.166 1.00 41.66 266 GLY A C 1
ATOM 1964 O O . GLY A 1 266 ? 33.294 -9.737 0.615 1.00 41.66 266 GLY A O 1
ATOM 1965 N N . SER A 1 267 ? 34.754 -8.812 -0.836 1.00 36.12 267 SER A N 1
ATOM 1966 C CA . SER A 1 267 ? 35.477 -9.982 -1.363 1.00 36.12 267 SER A CA 1
ATOM 1967 C C . SER A 1 267 ? 34.701 -11.105 -2.081 1.00 36.12 267 SER A C 1
ATOM 1969 O O . SER A 1 267 ? 34.178 -12.035 -1.480 1.00 36.12 267 SER A O 1
ATOM 1971 N N . ALA A 1 268 ? 34.772 -11.031 -3.415 1.00 41.66 268 ALA A N 1
ATOM 1972 C CA . ALA A 1 268 ? 34.989 -12.110 -4.388 1.00 41.66 268 ALA A CA 1
ATOM 1973 C C . ALA A 1 268 ? 34.293 -13.478 -4.197 1.00 41.66 268 ALA A C 1
ATOM 1975 O O . ALA A 1 268 ? 34.871 -14.425 -3.673 1.00 41.66 268 ALA A O 1
ATOM 1976 N N . SER A 1 269 ? 33.150 -13.645 -4.868 1.00 34.69 269 SER A N 1
ATOM 1977 C CA . SER A 1 269 ? 32.987 -14.722 -5.857 1.00 34.69 269 SER A CA 1
ATOM 1978 C C . SER A 1 269 ? 32.009 -14.272 -6.951 1.00 34.69 269 SER A C 1
ATOM 1980 O O . SER A 1 269 ? 30.943 -13.724 -6.683 1.00 34.69 269 SER A O 1
ATOM 1982 N N . VAL A 1 270 ? 32.439 -14.405 -8.206 1.00 41.16 270 VAL A N 1
ATOM 1983 C CA . VAL A 1 270 ? 31.712 -13.977 -9.406 1.00 41.16 270 VAL A CA 1
ATOM 1984 C C . VAL A 1 270 ? 30.723 -15.076 -9.787 1.00 41.16 270 VAL A C 1
ATOM 1986 O O . VAL A 1 270 ? 31.058 -16.002 -10.518 1.00 41.16 270 VAL A O 1
ATOM 1989 N N . GLY A 1 271 ? 29.496 -14.963 -9.288 1.00 38.38 271 GLY A N 1
ATOM 1990 C CA . GLY A 1 271 ? 28.301 -15.450 -9.970 1.00 38.38 271 GLY A CA 1
ATOM 1991 C C . GLY A 1 271 ? 27.533 -14.223 -10.446 1.00 38.38 271 GLY A C 1
ATOM 1992 O O . GLY A 1 271 ? 27.280 -13.319 -9.654 1.00 38.38 271 GLY A O 1
ATOM 1993 N N . SER A 1 272 ? 27.224 -14.119 -11.739 1.00 42.25 272 SER A N 1
ATOM 1994 C CA . SER A 1 272 ? 26.510 -12.961 -12.285 1.00 42.25 272 SER A CA 1
ATOM 1995 C C . SER A 1 272 ? 25.148 -12.818 -11.595 1.00 42.25 272 SER A C 1
ATOM 1997 O O . SER A 1 272 ? 24.217 -13.555 -11.926 1.00 42.25 272 SER A O 1
ATOM 1999 N N . HIS A 1 273 ? 25.006 -11.892 -10.645 1.00 51.50 273 HIS A N 1
ATOM 2000 C CA . HIS A 1 273 ? 23.696 -11.518 -10.126 1.00 51.50 273 HIS A CA 1
ATOM 2001 C C . HIS A 1 273 ? 22.883 -10.956 -11.296 1.00 51.50 273 HIS A C 1
ATOM 2003 O O . HIS A 1 273 ? 23.100 -9.828 -11.740 1.00 51.50 273 HIS A O 1
ATOM 2009 N N . ARG A 1 274 ? 21.985 -11.773 -11.854 1.00 63.94 274 ARG A N 1
ATOM 2010 C CA . ARG A 1 274 ? 21.042 -11.315 -12.870 1.00 63.94 274 ARG A CA 1
ATOM 2011 C C . ARG A 1 274 ? 20.027 -10.434 -12.154 1.00 63.94 274 ARG A C 1
ATOM 2013 O O . ARG A 1 274 ? 19.271 -10.916 -11.315 1.00 63.94 274 ARG A O 1
ATOM 2020 N N . GLY A 1 275 ? 20.068 -9.136 -12.446 1.00 74.00 275 GLY A N 1
ATOM 2021 C CA . GLY A 1 275 ? 19.018 -8.204 -12.045 1.00 74.00 275 GLY A CA 1
ATOM 2022 C C . GLY A 1 275 ? 17.663 -8.580 -12.663 1.00 74.00 275 GLY A C 1
ATOM 2023 O O . GLY A 1 275 ? 17.557 -9.597 -13.355 1.00 74.00 275 GLY A O 1
ATOM 2024 N N . PRO A 1 276 ? 16.621 -7.765 -12.441 1.00 91.19 276 PRO A N 1
ATOM 2025 C CA . PRO A 1 276 ? 15.284 -8.056 -12.945 1.00 91.19 276 PRO A CA 1
ATOM 2026 C C . PRO A 1 276 ? 15.258 -8.314 -14.457 1.00 91.19 276 PRO A C 1
ATOM 2028 O O . PRO A 1 276 ? 15.761 -7.507 -15.240 1.00 91.19 276 PRO A O 1
ATOM 2031 N N . GLN A 1 277 ? 14.658 -9.433 -14.869 1.00 92.38 277 GLN A N 1
ATOM 2032 C CA . GLN A 1 277 ? 14.491 -9.807 -16.277 1.00 92.38 277 GLN A CA 1
ATOM 2033 C C . GLN A 1 277 ? 13.022 -9.710 -16.679 1.00 92.38 277 GLN A C 1
ATOM 2035 O O . GLN A 1 277 ? 12.163 -10.267 -16.006 1.00 92.38 277 GLN A O 1
ATOM 2040 N N . VAL A 1 278 ? 12.711 -9.041 -17.788 1.00 94.62 278 VAL A N 1
ATOM 2041 C CA . VAL A 1 278 ? 11.330 -8.960 -18.286 1.00 94.62 278 VAL A CA 1
ATOM 2042 C C . VAL A 1 278 ? 10.920 -10.316 -18.865 1.00 94.62 278 VAL A C 1
ATOM 2044 O O . VAL A 1 278 ? 11.536 -10.792 -19.813 1.00 94.62 278 VAL A O 1
ATOM 2047 N N . LEU A 1 279 ? 9.878 -10.929 -18.300 1.00 93.12 279 LEU A N 1
ATOM 2048 C CA . LEU A 1 279 ? 9.274 -12.163 -18.818 1.00 93.12 279 LEU A CA 1
ATOM 2049 C C . LEU A 1 279 ? 8.224 -11.884 -19.890 1.00 93.12 279 LEU A C 1
ATOM 2051 O O . LEU A 1 279 ? 8.031 -12.681 -20.801 1.00 93.12 279 LEU A O 1
ATOM 2055 N N . GLY A 1 280 ? 7.518 -10.765 -19.762 1.00 92.50 280 GLY A N 1
ATOM 2056 C CA . GLY A 1 280 ? 6.472 -10.380 -20.690 1.00 92.50 280 GLY A CA 1
ATOM 2057 C C . GLY A 1 280 ? 5.919 -9.006 -20.363 1.00 92.50 280 GLY A C 1
ATOM 2058 O O . GLY A 1 280 ? 5.979 -8.544 -19.220 1.00 92.50 280 GLY A O 1
ATOM 2059 N N . ARG A 1 281 ? 5.377 -8.363 -21.392 1.00 94.38 281 ARG A N 1
ATOM 2060 C CA . ARG A 1 281 ? 4.709 -7.072 -21.303 1.00 94.38 281 ARG A CA 1
ATOM 2061 C C . ARG A 1 281 ? 3.533 -7.048 -22.260 1.00 94.38 281 ARG A C 1
ATOM 2063 O O . ARG A 1 281 ? 3.632 -7.558 -23.372 1.00 94.38 281 ARG A O 1
ATOM 2070 N N . THR A 1 282 ? 2.451 -6.417 -21.835 1.00 95.06 282 THR A N 1
ATOM 2071 C CA . THR A 1 282 ? 1.329 -6.071 -22.705 1.00 95.06 282 THR A CA 1
ATOM 2072 C C . THR A 1 282 ? 0.873 -4.650 -22.417 1.00 95.06 282 THR A C 1
ATOM 2074 O O . THR A 1 282 ? 1.072 -4.158 -21.307 1.00 95.06 282 THR A O 1
ATOM 2077 N N . HIS A 1 283 ? 0.242 -4.016 -23.398 1.00 96.25 283 HIS A N 1
ATOM 2078 C CA . HIS A 1 283 ? -0.528 -2.792 -23.195 1.00 96.25 283 HIS A CA 1
ATOM 2079 C C . HIS A 1 283 ? -2.017 -3.133 -23.196 1.00 96.25 283 HIS A C 1
ATOM 2081 O O . HIS A 1 283 ? -2.472 -3.920 -24.028 1.00 96.25 283 HIS A O 1
ATOM 2087 N N . LEU A 1 284 ? -2.741 -2.594 -22.221 1.00 94.94 284 LEU A N 1
ATOM 2088 C CA . LEU A 1 284 ? -4.198 -2.674 -22.133 1.00 94.94 284 LEU A CA 1
ATOM 2089 C C . LEU A 1 284 ? -4.836 -1.503 -22.892 1.00 94.94 284 LEU A C 1
ATOM 2091 O O . LEU A 1 284 ? -4.127 -0.619 -23.375 1.00 94.94 284 LEU A O 1
ATOM 2095 N N . GLY A 1 285 ? -6.163 -1.513 -23.034 1.00 90.50 285 GLY A N 1
ATOM 2096 C CA . GLY A 1 285 ? -6.889 -0.509 -23.817 1.00 90.50 285 GLY A CA 1
ATOM 2097 C C . GLY A 1 285 ? -6.919 0.883 -23.179 1.00 90.50 285 GLY A C 1
ATOM 2098 O O . GLY A 1 285 ? -7.177 1.858 -23.883 1.00 90.50 285 GLY A O 1
ATOM 2099 N N . GLY A 1 286 ? -6.613 0.998 -21.884 1.00 92.94 286 GLY A N 1
ATOM 2100 C CA . GLY A 1 286 ? -6.481 2.274 -21.183 1.00 92.94 286 GLY A CA 1
ATOM 2101 C C . GLY A 1 286 ? -5.472 2.265 -20.033 1.00 92.94 286 GLY A C 1
ATOM 2102 O O . GLY A 1 286 ? -4.893 1.232 -19.675 1.00 92.94 286 GLY A O 1
ATOM 2103 N N . ASP A 1 287 ? -5.296 3.439 -19.425 1.00 94.25 287 ASP A N 1
ATOM 2104 C CA . ASP A 1 287 ? -4.434 3.661 -18.264 1.00 94.25 287 ASP A CA 1
ATOM 2105 C C . ASP A 1 287 ? -4.717 2.671 -17.123 1.00 94.25 287 ASP A C 1
ATOM 2107 O O . ASP A 1 287 ? -5.873 2.350 -16.820 1.00 94.25 287 ASP A O 1
ATOM 2111 N N . ILE A 1 288 ? -3.669 2.254 -16.409 1.00 94.12 288 ILE A N 1
ATOM 2112 C CA . ILE A 1 288 ? -3.799 1.397 -15.227 1.00 94.12 288 ILE A CA 1
ATOM 2113 C C . ILE A 1 288 ? -3.472 2.195 -13.968 1.00 94.12 288 ILE A C 1
ATOM 2115 O O . ILE A 1 288 ? -2.358 2.678 -13.777 1.00 94.12 288 ILE A O 1
ATOM 2119 N N . PHE A 1 289 ? -4.451 2.266 -13.067 1.00 89.12 289 PHE A N 1
ATOM 2120 C CA . PHE A 1 289 ? -4.284 2.781 -11.702 1.00 89.12 289 PHE A CA 1
ATOM 2121 C C . PHE A 1 289 ? -4.561 1.713 -10.637 1.00 89.12 289 PHE A C 1
ATOM 2123 O O . PHE A 1 289 ? -4.242 1.912 -9.467 1.00 89.12 289 PHE A O 1
ATOM 2130 N N . SER A 1 290 ? -5.167 0.585 -11.022 1.00 87.81 290 SER A N 1
ATOM 2131 C CA . SER A 1 290 ? -5.456 -0.514 -10.104 1.00 87.81 290 SER A CA 1
ATOM 2132 C C . SER A 1 290 ? -4.206 -1.339 -9.823 1.00 87.81 290 SER A C 1
ATOM 2134 O O . SER A 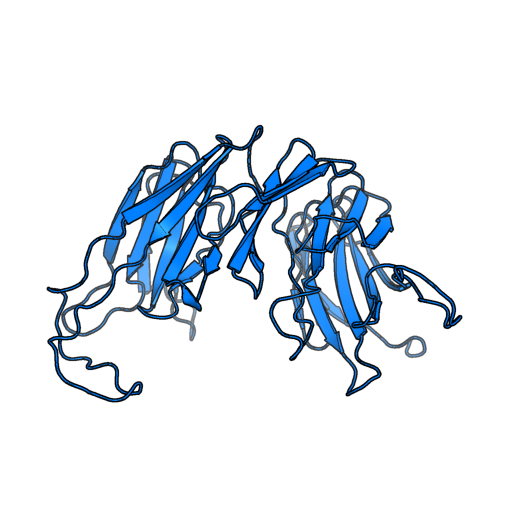1 290 ? -3.451 -1.647 -10.746 1.00 87.81 290 SER A O 1
ATOM 2136 N N . SER A 1 291 ? -4.038 -1.773 -8.577 1.00 91.75 291 SER A N 1
ATOM 2137 C CA . SER A 1 291 ? -3.010 -2.749 -8.214 1.00 91.75 291 SER A CA 1
ATOM 2138 C C . SER A 1 291 ? -3.310 -4.117 -8.846 1.00 91.75 291 SER A C 1
ATOM 2140 O O . SER A 1 291 ? -4.407 -4.639 -8.631 1.00 91.75 291 SER A O 1
ATOM 2142 N N . PRO A 1 292 ? -2.377 -4.705 -9.617 1.00 94.62 292 PRO A N 1
ATOM 2143 C CA . PRO A 1 292 ? -2.547 -6.036 -10.183 1.00 94.62 292 PRO A CA 1
ATOM 2144 C C . PRO A 1 292 ? -2.556 -7.129 -9.109 1.00 94.62 292 PRO A C 1
ATOM 2146 O O . PRO A 1 292 ? -1.956 -6.986 -8.044 1.00 94.62 292 PRO A O 1
ATOM 2149 N N . VAL A 1 293 ? -3.130 -8.284 -9.441 1.00 94.75 293 VAL A N 1
ATOM 2150 C CA . VAL A 1 293 ? -2.994 -9.528 -8.669 1.00 94.75 293 VAL A CA 1
ATOM 2151 C C . VAL A 1 293 ? -2.399 -10.604 -9.564 1.00 94.75 293 VAL A C 1
ATOM 2153 O O . VAL A 1 293 ? -2.946 -10.901 -10.623 1.00 94.75 293 VAL A O 1
ATOM 2156 N N . LEU A 1 294 ? -1.290 -11.200 -9.133 1.00 92.06 294 LEU A N 1
ATOM 2157 C CA . LEU A 1 294 ? -0.622 -12.290 -9.834 1.00 92.06 294 LEU A CA 1
ATOM 2158 C C . LEU A 1 294 ? -0.732 -13.567 -8.998 1.00 92.06 294 LEU A C 1
ATOM 2160 O O . LEU A 1 294 ? -0.271 -13.603 -7.859 1.00 92.06 294 LEU A O 1
ATOM 2164 N N . ILE A 1 295 ? -1.375 -14.596 -9.549 1.00 88.75 295 ILE A N 1
ATOM 2165 C CA . ILE A 1 295 ? -1.568 -15.879 -8.870 1.00 88.75 295 ILE A CA 1
ATOM 2166 C C . ILE A 1 295 ? -1.598 -17.037 -9.865 1.00 88.75 295 ILE A C 1
ATOM 2168 O O . ILE A 1 295 ? -2.368 -17.045 -10.828 1.00 88.75 295 ILE A O 1
ATOM 2172 N N . GLY A 1 296 ? -0.752 -18.042 -9.635 1.00 86.31 296 GLY A N 1
ATOM 2173 C CA . GLY A 1 296 ? -0.692 -19.239 -10.475 1.00 86.31 296 GLY A CA 1
ATOM 2174 C C . GLY A 1 296 ? -0.360 -18.916 -11.935 1.00 86.31 296 GLY A C 1
ATOM 2175 O O . GLY A 1 296 ? -0.897 -19.550 -12.846 1.00 86.31 296 GLY A O 1
ATOM 2176 N N . GLY A 1 297 ? 0.467 -17.891 -12.171 1.00 86.69 297 GLY A N 1
ATOM 2177 C CA . GLY A 1 297 ? 0.805 -17.404 -13.510 1.00 86.69 297 GLY A CA 1
ATOM 2178 C C . GLY A 1 297 ? -0.334 -16.684 -14.247 1.00 86.69 297 GLY A C 1
ATOM 2179 O O . GLY A 1 297 ? -0.224 -16.458 -15.458 1.00 86.69 297 GLY A O 1
ATOM 2180 N N . ARG A 1 298 ? -1.425 -16.335 -13.551 1.00 91.94 298 ARG A N 1
ATOM 2181 C CA . ARG A 1 298 ? -2.504 -15.484 -14.067 1.00 91.94 298 ARG A CA 1
ATOM 2182 C C . ARG A 1 298 ? -2.450 -14.109 -13.422 1.00 91.94 298 ARG A C 1
ATOM 2184 O O . ARG A 1 298 ? -2.397 -13.996 -12.201 1.00 91.94 298 ARG A O 1
ATOM 2191 N N . LEU A 1 299 ? -2.482 -13.088 -14.260 1.00 93.62 299 LEU A N 1
ATOM 2192 C CA . LEU A 1 299 ? -2.489 -11.686 -13.888 1.00 93.62 299 LEU A CA 1
ATOM 2193 C C . LEU A 1 299 ? -3.901 -11.125 -14.048 1.00 93.62 299 LEU A C 1
ATOM 2195 O O . LEU A 1 299 ? -4.452 -11.152 -15.146 1.00 93.62 299 LEU A O 1
ATOM 2199 N N . PHE A 1 300 ? -4.451 -10.581 -12.972 1.00 95.56 300 PHE A N 1
ATOM 2200 C CA . PHE A 1 300 ? -5.714 -9.856 -12.955 1.00 95.56 300 PHE A CA 1
ATOM 2201 C C . PHE A 1 300 ? -5.438 -8.371 -12.751 1.00 95.56 300 PHE A C 1
ATOM 2203 O O . PHE A 1 300 ? -4.708 -8.004 -11.829 1.00 95.56 300 PHE A O 1
ATOM 2210 N N . VAL A 1 301 ? -5.992 -7.518 -13.607 1.00 95.88 301 VAL A N 1
ATOM 2211 C CA . VAL A 1 301 ? -5.746 -6.071 -13.558 1.00 95.88 301 VAL A CA 1
ATOM 2212 C C . VAL A 1 301 ? -6.909 -5.310 -14.188 1.00 95.88 301 VAL A C 1
ATOM 2214 O O . VAL A 1 301 ? -7.411 -5.697 -15.242 1.00 95.88 301 VAL A O 1
ATOM 2217 N N . GLY A 1 302 ? -7.368 -4.253 -13.522 1.00 94.25 302 GLY A N 1
ATOM 2218 C CA . GLY A 1 302 ? -8.377 -3.347 -14.062 1.00 94.25 302 GLY A CA 1
ATOM 2219 C C . GLY A 1 302 ? -7.736 -2.249 -14.907 1.00 94.25 302 GLY A C 1
ATOM 2220 O O . GLY A 1 302 ? -6.617 -1.811 -14.634 1.00 94.25 302 GLY A O 1
ATOM 2221 N N . SER A 1 303 ? -8.450 -1.776 -15.919 1.00 94.81 303 SER A N 1
ATOM 2222 C CA . SER A 1 303 ? -8.021 -0.649 -16.744 1.00 94.81 303 SER A CA 1
ATOM 2223 C C . SER A 1 303 ? -9.122 0.409 -16.844 1.00 94.81 303 SER A C 1
ATOM 2225 O O . SER A 1 303 ? -10.291 0.166 -16.546 1.00 94.81 303 SER A O 1
ATOM 2227 N N . ARG A 1 304 ? -8.723 1.631 -17.209 1.00 94.62 304 ARG A N 1
ATOM 2228 C CA . ARG A 1 304 ? -9.604 2.787 -17.442 1.00 94.62 304 ARG A CA 1
ATOM 2229 C C . ARG A 1 304 ? -10.413 2.698 -18.736 1.00 94.62 304 ARG A C 1
ATOM 2231 O O . ARG A 1 304 ? -11.155 3.624 -19.032 1.00 94.62 304 ARG A O 1
ATOM 2238 N N . ASP A 1 305 ? -10.285 1.603 -19.472 1.00 95.00 305 ASP A N 1
ATOM 2239 C CA . ASP A 1 305 ? -11.158 1.228 -20.586 1.00 95.00 305 ASP A CA 1
ATOM 2240 C C . ASP A 1 305 ? -12.427 0.477 -20.136 1.00 95.00 305 ASP A C 1
ATOM 2242 O O . ASP A 1 305 ? -13.082 -0.167 -20.953 1.00 95.00 305 ASP A O 1
ATOM 2246 N N . ASP A 1 306 ? -12.759 0.540 -18.844 1.00 93.69 306 ASP A N 1
ATOM 2247 C CA . ASP A 1 306 ? -13.909 -0.103 -18.200 1.00 93.69 306 ASP A CA 1
ATOM 2248 C C . ASP A 1 306 ? -13.859 -1.645 -18.148 1.00 93.69 306 ASP A C 1
ATOM 2250 O O . ASP A 1 306 ? -14.870 -2.287 -17.850 1.00 93.69 306 ASP A O 1
ATOM 2254 N N . HIS A 1 307 ? -12.689 -2.265 -18.364 1.00 93.81 307 HIS A N 1
ATOM 2255 C CA . HIS A 1 307 ? -12.524 -3.722 -18.305 1.00 93.81 307 HIS A CA 1
ATOM 2256 C C . HIS A 1 307 ? -11.649 -4.213 -17.137 1.00 93.81 307 HIS A C 1
ATOM 2258 O O . HIS A 1 307 ? -10.700 -3.567 -16.685 1.00 93.81 307 HIS A O 1
ATOM 2264 N N . LEU A 1 308 ? -11.949 -5.438 -16.684 1.00 94.38 308 LEU A N 1
ATOM 2265 C CA . LEU A 1 308 ? -11.054 -6.272 -15.879 1.00 94.38 308 LEU A CA 1
ATOM 2266 C C . LEU A 1 308 ? -10.411 -7.324 -16.787 1.00 94.38 308 LEU A C 1
ATOM 2268 O O . LEU A 1 308 ? -11.095 -8.173 -17.358 1.00 94.38 308 LEU A O 1
ATOM 2272 N N . TYR A 1 309 ? -9.088 -7.299 -16.878 1.00 93.88 309 TYR A N 1
ATOM 2273 C CA . TYR A 1 309 ? -8.314 -8.242 -17.670 1.00 93.88 309 TYR A CA 1
ATOM 2274 C C . TYR A 1 309 ? -7.872 -9.435 -16.823 1.00 93.88 309 TYR A C 1
ATOM 2276 O O . TYR A 1 309 ? -7.477 -9.276 -15.671 1.00 93.88 309 TYR A O 1
ATOM 2284 N N . CYS A 1 310 ? -7.882 -10.628 -17.423 1.00 95.62 310 CYS A N 1
ATOM 2285 C CA . CYS A 1 310 ? -7.234 -11.832 -16.902 1.00 95.62 310 CYS A CA 1
ATOM 2286 C C . CYS A 1 310 ? -6.244 -12.344 -17.952 1.00 95.62 310 CYS A C 1
ATOM 2288 O O . CYS A 1 310 ? -6.631 -12.941 -18.957 1.00 95.62 310 CYS A O 1
ATOM 2290 N N . LEU A 1 311 ? -4.958 -12.120 -17.716 1.00 92.31 311 LEU A N 1
ATOM 2291 C CA . LEU A 1 311 ? -3.873 -12.469 -18.624 1.00 92.31 311 LEU A CA 1
ATOM 2292 C C . LEU A 1 311 ? -3.124 -13.689 -18.098 1.00 92.31 311 LEU A C 1
ATOM 2294 O O . LEU A 1 311 ? -2.975 -13.868 -16.893 1.00 92.31 311 LEU A O 1
ATOM 2298 N N . ARG A 1 312 ? -2.613 -14.531 -18.994 1.00 90.81 312 ARG A N 1
ATOM 2299 C CA . ARG A 1 312 ? -1.786 -15.685 -18.628 1.00 90.81 312 ARG A CA 1
ATOM 2300 C C . ARG A 1 312 ? -0.374 -15.486 -19.152 1.00 90.81 312 ARG A C 1
ATOM 2302 O O . ARG A 1 312 ? -0.197 -15.227 -20.339 1.00 90.81 312 ARG A O 1
ATOM 2309 N N . LEU A 1 313 ? 0.618 -15.685 -18.289 1.00 83.94 313 LEU A N 1
ATOM 2310 C CA . LEU A 1 313 ? 2.010 -15.808 -18.718 1.00 83.94 313 LEU A CA 1
ATOM 2311 C C . LEU A 1 313 ? 2.161 -17.087 -19.543 1.00 83.94 313 LEU A C 1
ATOM 2313 O O . LEU A 1 313 ? 1.977 -18.193 -19.026 1.00 83.94 313 LEU A O 1
ATOM 2317 N N . ARG A 1 314 ? 2.464 -16.937 -20.833 1.00 79.31 314 ARG A N 1
ATOM 2318 C CA . ARG A 1 314 ? 2.815 -18.062 -21.701 1.00 79.31 314 ARG A CA 1
ATOM 2319 C C . ARG A 1 314 ? 4.332 -18.269 -21.675 1.00 79.31 314 ARG A C 1
ATOM 2321 O O . ARG A 1 314 ? 5.062 -17.278 -21.715 1.00 79.31 314 ARG A O 1
ATOM 2328 N N . PRO A 1 315 ? 4.820 -19.518 -21.604 1.00 68.38 315 PRO A N 1
ATOM 2329 C CA . PRO A 1 315 ? 6.220 -19.809 -21.880 1.00 68.38 315 PRO A CA 1
ATOM 2330 C C . PRO A 1 315 ? 6.584 -19.324 -23.287 1.00 68.38 315 PRO A C 1
ATOM 2332 O O . PRO A 1 315 ? 5.756 -19.376 -24.198 1.00 68.38 315 PRO A O 1
ATOM 2335 N N . ALA A 1 316 ? 7.819 -18.867 -23.477 1.00 55.97 316 ALA A N 1
ATOM 2336 C CA . ALA A 1 316 ? 8.315 -18.549 -24.809 1.00 55.97 316 ALA A CA 1
ATOM 2337 C C . ALA A 1 316 ? 8.331 -19.835 -25.660 1.00 55.97 316 ALA A C 1
ATOM 2339 O O . ALA A 1 316 ? 9.142 -20.721 -25.400 1.00 55.97 316 ALA A O 1
ATOM 2340 N N . GLY A 1 317 ? 7.420 -19.955 -26.633 1.00 53.16 317 GLY A N 1
ATOM 2341 C CA . GLY A 1 317 ? 7.368 -21.097 -27.558 1.00 53.16 317 GLY A CA 1
ATOM 2342 C C . GLY A 1 317 ? 5.972 -21.526 -28.018 1.00 53.16 317 GLY A C 1
ATOM 2343 O O . GLY A 1 317 ? 5.861 -22.072 -29.110 1.00 53.16 317 GLY A O 1
ATOM 2344 N N . ASP A 1 318 ? 4.917 -21.225 -27.255 1.00 46.19 318 ASP A N 1
ATOM 2345 C CA . ASP A 1 318 ? 3.546 -21.634 -27.598 1.00 46.19 318 ASP A CA 1
ATOM 2346 C C . ASP A 1 318 ? 2.742 -20.449 -28.165 1.00 46.19 318 ASP A C 1
ATOM 2348 O O . ASP A 1 318 ? 2.151 -19.651 -27.419 1.00 46.19 318 ASP A O 1
ATOM 2352 N N . ALA A 1 319 ? 2.765 -20.322 -29.497 1.00 39.12 319 ALA A N 1
ATOM 2353 C CA . ALA A 1 319 ? 1.900 -19.419 -30.264 1.00 39.12 319 ALA A CA 1
ATOM 2354 C C . ALA A 1 319 ? 0.442 -19.911 -30.248 1.00 39.12 319 ALA A C 1
ATOM 2356 O O . ALA A 1 319 ? 0.218 -21.083 -30.623 1.00 39.12 319 ALA A O 1
#

Foldseek 3Di:
DDFQADPPPRHGPDDDDPPADFQEDWDAQPPPRWTWTWAQQQKIWTWDNDADVLRGTDTPDIDGHPGGFNYYWEADDVQCWIWTFHQQQKIWIKRFWDQDDPDDDDDPDDDPPPPPDPRTDDIDTLDMDGDPGGFLYHWYADQLRWIWTFGQQQKIWIAHNSRHTPDIDRHPGGFNYYWDWDDLPPPHPFQTWIFTFGQQQKTFTAGNNYRDTQDIDGDPGGFQYYKEWDWDDDDQQIWIWIWTFHQAQKIWTWTARSPSGRDDPDDDDDDPRDGIDTQDMDGDPATFNYHWDADPQWIWGDHPVRDIDIDGRDHPPDD

Nearest PDB structures (foldseek):
  8pra-assembly2_D  TM=9.457E-01  e=7.404E-12  synthetic construct
  6tjd-assembly1_B  TM=8.999E-01  e=1.682E-11  synthetic construct
  7ax0-assembly1_A  TM=7.610E-01  e=6.994E-13  synthetic construct
  3hxj-assembly1_B  TM=7.350E-01  e=1.951E-12  Methanococcus maripaludis C7
  8t2x-assembly1_Bg  TM=5.841E-01  e=5.569E-08  Saccharomyces cerevisiae

Secondary structure (DSSP, 8-state):
-EEEE-TTT--EEEEE--SS---SPPEE-TTT-EEEEEETTTEEEEEE-S-BTTB-SEEEEEEE-SS---SPPEEETTTTEEEEE-TTSEEEEEEPPPB---SS---TT---TT--STTBPPPEEEEEEE-SS---SPPEE-TTS-EEEE-TTSEEEEE-TTS-EEEEEE-SS---SPPB-----S--SSS-EEEEE-TTSEEEEEETTT--EEEEEE-SS-B-S--EEEEESSGGG-EEEEEEEBTTSEEEEEEEETT-PSPPSS----------EEEEEEE-SS---SPPEEETTEEEEE-TTS-EEEEE---TT--

InterPro domains:
  IPR002372 Pyrrolo-quinoline quinone repeat domain [PF13570] (1-313)
  IPR011047 Quinoprotein alcohol dehydrogenase-like superfamily [SSF50998] (1-228)
  IPR015943 WD40/YVTN repeat-like-containing domain superfamily [G3DSA:2.130.10.10] (1-113)
  IPR015943 WD40/YVTN repeat-like-containing domain superfamily [G3DSA:2.130.10.10] (114-315)
  IPR052091 Beta-alanine Activation and Resistance [PTHR44394] (1-313)

Sequence (319 aa):
NVYVLAASDGEVLWAYHLGDQVKCSPAVDPWEGLVWCGSHGHRIAALRATPSPGRPCACLWELPTSGSVFGSPAFDYPRRRVYVATLAGALLAIDLAMQRDHGGETSPGALDMQSGGAGMQAPTVAWERRVSAPAFSGPQVDPGGKVLLGCVDGWLHCFGAEGTLRWRTLLGGPVFAPLCIPWRGGRGPGDSIALVAARDHTLYAVCTDDGSVMWKWAADAPLVAAPCVELVGRDDDCQWRICVCSSDGAATVLSVPRDTSAAPRGSASVGSHRGPQVLGRTHLGGDIFSSPVLIGGRLFVGSRDDHLYCLRLRPAGDA

Radius of gyration: 21.01 Å; Cα contacts (8 Å, |Δi|>4): 827; chains: 1; bounding box: 62×41×66 Å

Mean predicted aligned error: 8.22 Å